Protein AF-A0A960EL02-F1 (afdb_monomer)

Mean predicted aligned error: 11.22 Å

pLDDT: mean 76.55, std 13.05, range [34.91, 93.94]

Foldseek 3Di:
DVVVVVVVVVCCVPVVVLCVLQVLQVDWDKDPKDKAALDDLQRVQVVVVVVLQVVPPCPVPDPQFRWDWDPVPADPSQKTKTKGDDDPPCPLVVVLVVLVVVQVPDDPVSVVVSCVVNVVSVVVSVVVVVVCVSQIKMKMWGWDDDDSMIIIMIIIGGDSSVVCVVVVNVVPDDDDDPPVVD

Radius of gyration: 23.14 Å; Cα contacts (8 Å, |Δi|>4): 221; chains: 1; bounding box: 71×50×61 Å

Sequence (182 aa):
MDELISSLFLFLLVVLPFVAAVGSRAVPRVLHNLRLSNTDAAHAADEFLSFAQGTYENEFGYPSGFFAYDDEATSYPEKVLLREAQPAGTITDGCAWGIVDALDDGGCGSVLAGLLLATPLFAVSLMDRWWRFLLRSKVVAEVKQEGPDSLLTIKFHGVNAWLVSRRYEQALRPPMLPEAYQ

Structure (mmCIF, N/CA/C/O backbone):
data_AF-A0A960EL02-F1
#
_entry.id   AF-A0A960EL02-F1
#
loop_
_atom_site.group_PDB
_atom_site.id
_atom_site.type_symbol
_atom_site.label_atom_id
_atom_site.label_alt_id
_atom_site.label_comp_id
_atom_site.label_asym_id
_atom_site.label_entity_id
_atom_site.label_seq_id
_atom_site.pdbx_PDB_ins_code
_atom_site.Cartn_x
_atom_site.Cartn_y
_atom_site.Cartn_z
_atom_site.occupancy
_atom_site.B_iso_or_equiv
_atom_site.auth_seq_id
_atom_site.auth_comp_id
_atom_site.auth_asym_id
_atom_site.auth_atom_id
_atom_site.pdbx_PDB_model_num
ATOM 1 N N . MET A 1 1 ? 13.048 32.181 -26.496 1.00 61.97 1 MET A N 1
ATOM 2 C CA . MET A 1 1 ? 11.994 32.155 -25.455 1.00 61.97 1 MET A CA 1
ATOM 3 C C . MET A 1 1 ? 11.202 30.853 -25.542 1.00 61.97 1 MET A C 1
ATOM 5 O O . MET A 1 1 ? 11.028 30.210 -24.517 1.00 61.97 1 MET A O 1
ATOM 9 N N . ASP A 1 2 ? 10.861 30.399 -26.751 1.00 74.75 2 ASP A N 1
ATOM 10 C CA . ASP A 1 2 ? 10.148 29.130 -26.980 1.00 74.75 2 ASP A CA 1
ATOM 11 C C . ASP A 1 2 ? 10.917 27.872 -26.545 1.00 74.75 2 ASP A C 1
ATOM 13 O O . ASP A 1 2 ? 10.333 26.991 -25.922 1.00 74.75 2 ASP A O 1
ATOM 17 N N . GLU A 1 3 ? 12.237 27.803 -26.756 1.00 78.38 3 GLU A N 1
ATOM 18 C CA . GLU A 1 3 ? 13.039 26.658 -26.281 1.00 78.38 3 GLU A CA 1
ATOM 19 C C . GLU A 1 3 ? 13.081 26.546 -24.751 1.00 78.38 3 GLU A C 1
ATOM 21 O O . GLU A 1 3 ? 13.090 25.442 -24.204 1.00 78.38 3 GLU A O 1
ATOM 26 N N . LEU A 1 4 ? 13.061 27.682 -24.046 1.00 77.50 4 LEU A N 1
ATOM 27 C CA . LEU A 1 4 ? 13.074 27.711 -22.584 1.00 77.50 4 LEU A CA 1
ATOM 28 C C . LEU A 1 4 ? 11.724 27.250 -22.021 1.00 77.50 4 LEU A C 1
ATOM 30 O O . LEU A 1 4 ? 11.690 26.478 -21.067 1.00 77.50 4 LEU A O 1
ATOM 34 N N . ILE A 1 5 ? 10.618 27.668 -22.648 1.00 79.69 5 ILE A N 1
ATOM 35 C CA . ILE A 1 5 ? 9.260 27.235 -22.291 1.00 79.69 5 ILE A CA 1
ATOM 36 C C . ILE A 1 5 ? 9.085 25.739 -22.583 1.00 79.69 5 ILE A C 1
ATOM 38 O O . ILE A 1 5 ? 8.589 25.006 -21.730 1.00 79.69 5 ILE A O 1
ATOM 42 N N . SER A 1 6 ? 9.553 25.264 -23.741 1.00 80.75 6 SER A N 1
ATOM 43 C CA . SER A 1 6 ? 9.499 23.845 -24.115 1.00 80.75 6 SER A CA 1
ATOM 44 C C . SER A 1 6 ? 10.331 22.967 -23.175 1.00 80.75 6 SER A C 1
ATOM 46 O O . SER A 1 6 ? 9.871 21.911 -22.739 1.00 80.75 6 SER A O 1
ATOM 48 N N . SER A 1 7 ? 11.535 23.415 -22.808 1.00 81.31 7 SER A N 1
ATOM 49 C CA . SER A 1 7 ? 12.406 22.696 -21.868 1.00 81.31 7 SER A CA 1
ATOM 50 C C . SER A 1 7 ? 11.824 22.670 -20.455 1.00 81.31 7 SER A C 1
ATOM 52 O O . SER A 1 7 ? 11.850 21.632 -19.797 1.00 81.31 7 SER A O 1
ATOM 54 N N . LEU A 1 8 ? 11.241 23.785 -19.998 1.00 85.31 8 LEU A N 1
ATOM 55 C CA . LEU A 1 8 ? 10.557 23.865 -18.707 1.00 85.31 8 LEU A CA 1
ATOM 56 C C . LEU A 1 8 ? 9.328 22.945 -18.666 1.00 85.31 8 LEU A C 1
ATOM 58 O O . LEU A 1 8 ? 9.101 22.268 -17.666 1.00 85.31 8 LEU A O 1
ATOM 62 N N . PHE A 1 9 ? 8.556 22.886 -19.753 1.00 84.88 9 PHE A N 1
ATOM 63 C CA . PHE A 1 9 ? 7.387 22.014 -19.856 1.00 84.88 9 PHE A CA 1
ATOM 64 C C . PHE A 1 9 ? 7.775 20.533 -19.804 1.00 84.88 9 PHE A C 1
ATOM 66 O O . PHE A 1 9 ? 7.201 19.781 -19.020 1.00 84.88 9 PHE A O 1
ATOM 73 N N . LEU A 1 10 ? 8.796 20.122 -20.565 1.00 80.00 10 LEU A N 1
ATOM 74 C CA . LEU A 1 10 ? 9.348 18.763 -20.511 1.00 80.00 10 LEU A CA 1
ATOM 75 C C . LEU A 1 10 ? 9.888 18.420 -19.120 1.00 80.00 10 LEU A C 1
ATOM 77 O O . LEU A 1 10 ? 9.623 17.335 -18.604 1.00 80.00 10 LEU A O 1
ATOM 81 N N . PHE A 1 11 ? 10.597 19.356 -18.487 1.00 81.81 11 PHE A N 1
ATOM 82 C CA . PHE A 1 11 ? 11.101 19.175 -17.130 1.00 81.81 11 PHE A CA 1
ATOM 83 C C . PHE A 1 11 ? 9.959 18.958 -16.135 1.00 81.81 11 PHE A C 1
ATOM 85 O O . PHE A 1 11 ? 9.992 18.001 -15.369 1.00 81.81 11 PHE A O 1
ATOM 92 N N . LEU A 1 12 ? 8.915 19.790 -16.174 1.00 84.25 12 LEU A N 1
ATOM 93 C CA . LEU A 1 12 ? 7.744 19.620 -15.313 1.00 84.25 12 LEU A CA 1
ATOM 94 C C . LEU A 1 12 ? 7.032 18.293 -15.590 1.00 84.25 12 LEU A C 1
ATOM 96 O O . LEU A 1 12 ? 6.687 17.587 -14.650 1.00 84.25 12 LEU A O 1
ATOM 100 N N . LEU A 1 13 ? 6.861 17.918 -16.856 1.00 78.06 13 LEU A N 1
ATOM 101 C CA . LEU A 1 13 ? 6.150 16.699 -17.237 1.00 78.06 13 LEU A CA 1
ATOM 102 C C . LEU A 1 13 ? 6.883 15.429 -16.789 1.00 78.06 13 LEU A C 1
ATOM 104 O O . LEU A 1 13 ? 6.230 14.449 -16.455 1.00 78.06 13 LEU A O 1
ATOM 108 N N . VAL A 1 14 ? 8.216 15.438 -16.726 1.00 78.38 14 VAL A N 1
ATOM 109 C CA . VAL A 1 14 ? 9.000 14.266 -16.300 1.00 78.38 14 VAL A CA 1
ATOM 110 C C . VAL A 1 14 ? 9.288 14.284 -14.797 1.00 78.38 14 VAL A C 1
ATOM 112 O O . VAL A 1 14 ? 9.125 13.273 -14.113 1.00 78.38 14 VAL A O 1
ATOM 115 N N . VAL A 1 15 ? 9.703 15.430 -14.256 1.00 82.69 15 VAL A N 1
ATOM 116 C CA . VAL A 1 15 ? 10.179 15.530 -12.869 1.00 82.69 15 VAL A CA 1
ATOM 117 C C . VAL A 1 15 ? 9.024 15.630 -11.883 1.00 82.69 15 VAL A C 1
ATOM 119 O O . VAL A 1 15 ? 9.089 15.032 -10.811 1.00 82.69 15 VAL A O 1
ATOM 122 N N . LEU A 1 16 ? 7.946 16.339 -12.217 1.00 82.56 16 LEU A N 1
ATOM 123 C CA . LEU A 1 16 ? 6.847 16.555 -11.274 1.00 82.56 16 LEU A CA 1
ATOM 124 C C . LEU A 1 16 ? 6.092 15.254 -10.946 1.00 82.56 16 LEU A C 1
ATOM 126 O O . LEU A 1 16 ? 5.870 15.009 -9.758 1.00 82.56 16 LEU A O 1
ATOM 130 N N . PRO A 1 17 ? 5.784 14.357 -11.908 1.00 78.94 17 PRO A N 1
ATOM 131 C CA . PRO A 1 17 ? 5.236 13.040 -11.587 1.00 78.94 17 PRO A CA 1
ATOM 132 C C . PRO A 1 17 ? 6.191 12.188 -10.758 1.00 78.94 17 PRO A C 1
ATOM 134 O O . PRO A 1 17 ? 5.745 11.460 -9.877 1.00 78.94 17 PRO A O 1
ATOM 137 N N . PHE A 1 18 ? 7.501 12.304 -10.992 1.00 77.94 18 PHE A N 1
ATOM 138 C CA . PHE A 1 18 ? 8.502 11.592 -10.203 1.00 77.94 18 PHE A CA 1
ATOM 139 C C . PHE A 1 18 ? 8.507 12.070 -8.745 1.00 77.94 18 PHE A C 1
ATOM 141 O O . PHE A 1 18 ? 8.412 11.260 -7.824 1.00 77.94 18 PHE A O 1
ATOM 148 N N . VAL A 1 19 ? 8.537 13.387 -8.525 1.00 83.56 19 VAL A N 1
ATOM 149 C CA . VAL A 1 19 ? 8.452 13.981 -7.183 1.00 83.56 19 VAL A CA 1
ATOM 150 C C . VAL A 1 19 ? 7.133 13.604 -6.509 1.00 83.56 19 VAL A C 1
ATOM 152 O O . VAL A 1 19 ? 7.138 13.236 -5.337 1.00 83.56 19 VAL A O 1
ATOM 155 N N . ALA A 1 20 ? 6.016 13.620 -7.241 1.00 80.75 20 ALA A N 1
ATOM 156 C CA . ALA A 1 20 ? 4.717 13.200 -6.721 1.00 80.75 20 ALA A CA 1
ATOM 157 C C . ALA A 1 20 ? 4.694 11.708 -6.346 1.00 80.75 20 ALA A C 1
ATOM 159 O O . ALA A 1 20 ? 4.201 11.353 -5.275 1.00 80.75 20 ALA A O 1
ATOM 160 N N . ALA A 1 21 ? 5.273 10.834 -7.176 1.00 77.19 21 ALA A N 1
ATOM 161 C CA . ALA A 1 21 ? 5.367 9.403 -6.902 1.00 77.19 21 ALA A CA 1
ATOM 162 C C . ALA A 1 21 ? 6.206 9.134 -5.644 1.00 77.19 21 ALA A C 1
ATOM 164 O O . ALA A 1 21 ? 5.735 8.468 -4.719 1.00 77.19 21 ALA A O 1
ATOM 165 N N . VAL A 1 22 ? 7.400 9.729 -5.553 1.00 82.50 22 VAL A N 1
ATOM 166 C CA . VAL A 1 22 ? 8.269 9.622 -4.369 1.00 82.50 22 VAL A CA 1
ATOM 167 C C . VAL A 1 22 ? 7.581 10.200 -3.128 1.00 82.50 22 VAL A C 1
ATOM 169 O O . VAL A 1 22 ? 7.558 9.555 -2.078 1.00 82.50 22 VAL A O 1
ATOM 172 N N . GLY A 1 23 ? 6.961 11.375 -3.252 1.00 85.12 23 GLY A N 1
ATOM 173 C CA . GLY A 1 23 ? 6.231 12.036 -2.171 1.00 85.12 23 GLY A CA 1
ATOM 174 C C . GLY A 1 23 ? 5.076 11.189 -1.641 1.00 85.12 23 GLY A C 1
ATOM 175 O O . GLY A 1 23 ? 4.967 10.999 -0.432 1.00 85.12 23 GLY A O 1
ATOM 176 N N . SER A 1 24 ? 4.274 10.596 -2.531 1.00 83.19 24 SER A N 1
ATOM 177 C CA . SER A 1 24 ? 3.150 9.722 -2.157 1.00 83.19 24 SER A CA 1
ATOM 178 C C . SER A 1 24 ? 3.588 8.448 -1.428 1.00 83.19 24 SER A C 1
ATOM 180 O O . SER A 1 24 ? 2.822 7.856 -0.667 1.00 83.19 24 SER A O 1
ATOM 182 N N . ARG A 1 25 ? 4.833 8.007 -1.643 1.00 81.62 25 ARG A N 1
ATOM 183 C CA . ARG A 1 25 ? 5.421 6.855 -0.953 1.00 81.62 25 ARG A CA 1
ATOM 184 C C . ARG A 1 25 ? 5.957 7.235 0.427 1.00 81.62 25 ARG A C 1
ATOM 186 O O . ARG A 1 25 ? 5.793 6.461 1.375 1.00 81.62 25 ARG A O 1
ATOM 193 N N . ALA A 1 26 ? 6.596 8.401 0.528 1.00 84.81 26 ALA A N 1
ATOM 194 C CA . ALA A 1 26 ? 7.184 8.911 1.764 1.00 84.81 26 ALA A CA 1
ATOM 195 C C . ALA A 1 26 ? 6.120 9.384 2.765 1.00 84.81 26 ALA A C 1
ATOM 197 O O . ALA A 1 26 ? 6.229 9.101 3.956 1.00 84.81 26 ALA A O 1
ATOM 198 N N . VAL A 1 27 ? 5.080 10.063 2.282 1.00 86.19 27 VAL A N 1
ATOM 199 C CA . VAL A 1 27 ? 3.994 10.587 3.110 1.00 86.19 27 VAL A CA 1
ATOM 200 C C . VAL A 1 27 ? 2.809 9.623 3.032 1.00 86.19 27 VAL A C 1
ATOM 202 O O . VAL A 1 27 ? 2.172 9.536 1.985 1.00 86.19 27 VAL A O 1
ATOM 205 N N . PRO A 1 28 ? 2.487 8.867 4.096 1.00 87.44 28 PRO A N 1
ATOM 206 C CA . PRO A 1 28 ? 1.290 8.042 4.089 1.00 87.44 28 PRO A CA 1
ATOM 207 C C . PRO A 1 28 ? 0.038 8.910 4.109 1.00 87.44 28 PRO A C 1
ATOM 209 O O . PRO A 1 28 ? -0.063 9.863 4.884 1.00 87.44 28 PRO A O 1
ATOM 212 N N . ARG A 1 29 ? -0.971 8.510 3.337 1.00 88.38 29 ARG A N 1
ATOM 213 C CA . ARG A 1 29 ? -2.337 8.963 3.577 1.00 88.38 29 ARG A CA 1
ATOM 214 C C . ARG A 1 29 ? -2.951 8.056 4.633 1.00 88.38 29 ARG A C 1
ATOM 216 O O . ARG A 1 29 ? -3.079 6.855 4.415 1.00 88.38 29 ARG A O 1
ATOM 223 N N . VAL A 1 30 ? -3.296 8.625 5.777 1.00 88.06 30 VAL A N 1
ATOM 224 C CA . VAL A 1 30 ? -3.877 7.891 6.904 1.00 88.06 30 VAL A CA 1
ATOM 225 C C . VAL A 1 30 ? -5.396 7.990 6.816 1.00 88.06 30 VAL A C 1
ATOM 227 O O . VAL A 1 30 ? -5.935 9.088 6.670 1.00 88.06 30 VAL A O 1
ATOM 230 N N . LEU A 1 31 ? -6.081 6.850 6.852 1.00 84.56 31 LEU A N 1
ATOM 231 C CA . LEU A 1 31 ? -7.522 6.799 7.066 1.00 84.56 31 LEU A CA 1
ATOM 232 C C . LEU A 1 31 ? -7.807 7.051 8.542 1.00 84.56 31 LEU A C 1
ATOM 234 O O . LEU A 1 31 ? -7.006 6.661 9.388 1.00 84.56 31 LEU A O 1
ATOM 238 N N . HIS A 1 32 ? -8.934 7.692 8.849 1.00 79.69 32 HIS A N 1
ATOM 239 C CA . HIS A 1 32 ? -9.356 7.912 10.230 1.00 79.69 32 HIS A CA 1
ATOM 240 C C . HIS A 1 32 ? -9.239 6.634 11.071 1.00 79.69 32 HIS A C 1
ATOM 242 O O . HIS A 1 32 ? -9.490 5.538 10.573 1.00 79.69 32 HIS A O 1
ATOM 248 N N . ASN A 1 33 ? -8.863 6.794 12.341 1.00 84.94 33 ASN A N 1
ATOM 249 C CA . ASN A 1 33 ? -8.758 5.678 13.272 1.00 84.94 33 ASN A CA 1
ATOM 250 C C . ASN A 1 33 ? -10.139 5.041 13.442 1.00 84.94 33 ASN A C 1
ATOM 252 O O . ASN A 1 33 ? -11.075 5.695 13.909 1.00 84.94 33 ASN A O 1
ATOM 256 N N . LEU A 1 34 ? -10.256 3.776 13.058 1.00 86.38 34 LEU A N 1
ATOM 257 C CA . LEU A 1 34 ? -11.480 3.004 13.202 1.00 86.38 34 LEU A CA 1
ATOM 258 C C . LEU A 1 34 ? -11.451 2.353 14.574 1.00 86.38 34 LEU A C 1
ATOM 260 O O . LEU A 1 34 ? -10.538 1.586 14.884 1.00 86.38 34 LEU A O 1
ATOM 264 N N . ARG A 1 35 ? -12.437 2.675 15.406 1.00 87.88 35 ARG A N 1
ATOM 265 C CA . ARG A 1 35 ? -12.614 2.004 16.690 1.00 87.88 35 ARG A CA 1
ATOM 266 C C . ARG A 1 35 ? -13.578 0.840 16.501 1.00 87.88 35 ARG A C 1
ATOM 268 O O . ARG A 1 35 ? -14.737 1.053 16.156 1.00 87.88 35 ARG A O 1
ATOM 275 N N . LEU A 1 36 ? -13.081 -0.367 16.729 1.00 87.25 36 LEU A N 1
ATOM 276 C CA . LEU A 1 36 ? -13.855 -1.600 16.724 1.00 87.25 36 LEU A CA 1
ATOM 277 C C . LEU A 1 36 ? -14.215 -1.932 18.170 1.00 87.25 36 LEU A C 1
ATOM 279 O O . LEU A 1 36 ? -13.340 -2.211 18.993 1.00 87.25 36 LEU A O 1
ATOM 283 N N . SER A 1 37 ? -15.503 -1.828 18.490 1.00 88.56 37 SER A N 1
ATOM 284 C CA . SER A 1 37 ? -15.994 -2.043 19.849 1.00 88.56 37 SER A CA 1
ATOM 285 C C . SER A 1 37 ? -16.026 -3.525 20.206 1.00 88.56 37 SER A C 1
ATOM 287 O O . SER A 1 37 ? -16.452 -4.342 19.390 1.00 88.56 37 SER A O 1
ATOM 289 N N . ASN A 1 38 ? -15.621 -3.868 21.434 1.00 89.19 38 ASN A N 1
ATOM 290 C CA . ASN A 1 38 ? -15.617 -5.250 21.948 1.00 89.19 38 ASN A CA 1
ATOM 291 C C . ASN A 1 38 ? -14.899 -6.260 21.033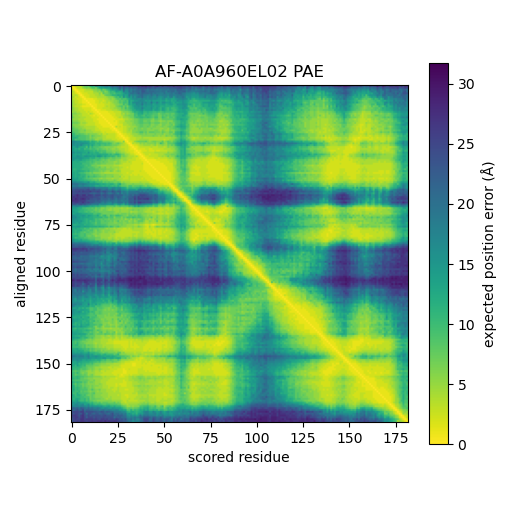 1.00 89.19 38 ASN A C 1
ATOM 293 O O . ASN A 1 38 ? -15.329 -7.405 20.903 1.00 89.19 38 ASN A O 1
ATOM 297 N N . THR A 1 39 ? -13.838 -5.819 20.365 1.00 89.38 39 THR A N 1
ATOM 298 C CA . THR A 1 39 ? -13.083 -6.621 19.400 1.00 89.38 39 THR A CA 1
ATOM 299 C C . THR A 1 39 ? -11.629 -6.686 19.850 1.00 89.38 39 THR A C 1
ATOM 301 O O . THR A 1 39 ? -11.047 -5.660 20.216 1.00 89.38 39 THR A O 1
ATOM 304 N N . ASP A 1 40 ? -11.031 -7.873 19.842 1.00 91.44 40 ASP A N 1
ATOM 305 C CA . ASP A 1 40 ? -9.607 -8.071 20.110 1.00 91.44 40 ASP A CA 1
ATOM 306 C C . ASP A 1 40 ? -8.755 -7.796 18.862 1.00 91.44 40 ASP A C 1
ATOM 308 O O . ASP A 1 40 ? -9.234 -7.821 17.727 1.00 91.44 40 ASP A O 1
ATOM 312 N N . ALA A 1 41 ? -7.468 -7.520 19.069 1.00 89.50 41 ALA A N 1
ATOM 313 C CA . ALA A 1 41 ? -6.570 -7.118 17.992 1.00 89.50 41 ALA A CA 1
ATOM 314 C C . ALA A 1 41 ? -6.464 -8.156 16.857 1.00 89.50 41 ALA A C 1
ATOM 316 O O . ALA A 1 41 ? -6.338 -7.770 15.696 1.00 89.50 41 ALA A O 1
ATOM 317 N N . ALA A 1 42 ? -6.528 -9.454 17.174 1.00 91.25 42 ALA A N 1
ATOM 318 C CA . ALA A 1 42 ? -6.484 -10.515 16.168 1.00 91.25 42 ALA A CA 1
ATOM 319 C C . ALA A 1 42 ? -7.731 -10.492 15.280 1.00 91.25 42 ALA A C 1
ATOM 321 O O . ALA A 1 42 ? -7.617 -10.396 14.060 1.00 91.25 42 ALA A O 1
ATOM 322 N N . HIS A 1 43 ? -8.918 -10.451 15.886 1.00 91.50 43 HIS A N 1
ATOM 323 C CA . HIS A 1 43 ? -10.160 -10.379 15.126 1.00 91.50 43 HIS A CA 1
ATOM 324 C C . HIS A 1 43 ? -10.272 -9.076 14.321 1.00 91.50 43 HIS A C 1
ATOM 326 O O . HIS A 1 43 ? -10.675 -9.097 13.164 1.00 91.50 43 HIS A O 1
ATOM 332 N N . ALA A 1 44 ? -9.812 -7.947 14.871 1.00 89.94 44 ALA A N 1
ATOM 333 C CA . ALA A 1 44 ? -9.717 -6.686 14.134 1.00 89.94 44 ALA A CA 1
ATOM 334 C C . ALA A 1 44 ? -8.816 -6.784 12.887 1.00 89.94 44 ALA A C 1
ATOM 336 O O . ALA A 1 44 ? -9.135 -6.210 11.841 1.00 89.94 44 ALA A O 1
ATOM 337 N N . ALA A 1 45 ? -7.687 -7.492 12.992 1.00 90.62 45 ALA A N 1
ATOM 338 C CA . ALA A 1 45 ? -6.781 -7.725 11.872 1.00 90.62 45 ALA A CA 1
ATOM 339 C C . ALA A 1 45 ? -7.406 -8.651 10.813 1.00 90.62 45 ALA A C 1
ATOM 341 O O . ALA A 1 45 ? -7.284 -8.375 9.618 1.00 90.62 45 ALA A O 1
ATOM 342 N N . ASP A 1 46 ? -8.111 -9.700 11.241 1.00 92.19 46 ASP A N 1
ATOM 343 C CA . ASP A 1 46 ? -8.794 -10.653 10.356 1.00 92.19 46 ASP A CA 1
ATOM 344 C C . ASP A 1 46 ? -9.965 -10.011 9.602 1.00 92.19 46 ASP A C 1
ATOM 346 O O . ASP A 1 46 ? -10.119 -10.220 8.395 1.00 92.19 46 ASP A O 1
ATOM 350 N N . GLU A 1 47 ? -10.755 -9.176 10.280 1.00 89.31 47 GLU A N 1
ATOM 351 C CA . GLU A 1 47 ? -11.823 -8.381 9.665 1.00 89.31 47 GLU A CA 1
ATOM 352 C C . GLU A 1 47 ? -11.254 -7.421 8.614 1.00 89.31 47 GLU A C 1
ATOM 354 O O . GLU A 1 47 ? -11.757 -7.338 7.490 1.00 89.31 47 GLU A O 1
ATOM 359 N N . PHE A 1 48 ? -10.140 -6.746 8.925 1.00 89.62 48 PHE A N 1
ATOM 360 C CA . PHE A 1 48 ? -9.453 -5.903 7.947 1.00 89.62 48 PHE A CA 1
ATOM 361 C C . PHE A 1 48 ? -8.950 -6.706 6.738 1.00 89.62 48 PHE A C 1
ATOM 363 O O . PHE A 1 48 ? -9.107 -6.250 5.603 1.00 89.62 48 PHE A O 1
ATOM 370 N N . LEU A 1 49 ? -8.352 -7.882 6.955 1.00 88.00 49 LEU A N 1
ATOM 371 C CA . LEU A 1 49 ? -7.876 -8.754 5.877 1.00 88.00 49 LEU A CA 1
ATOM 372 C C . LEU A 1 49 ? -9.024 -9.219 4.980 1.00 88.00 49 LEU A C 1
ATOM 374 O O . LEU A 1 49 ? -8.911 -9.129 3.756 1.00 88.00 49 LEU A O 1
ATOM 378 N N . SER A 1 50 ? -10.131 -9.644 5.582 1.00 87.38 50 SER A N 1
ATOM 379 C CA . SER A 1 50 ? -11.331 -10.096 4.873 1.00 87.38 50 SER A CA 1
ATOM 380 C C . SER A 1 50 ? -11.942 -8.965 4.044 1.00 87.38 50 SER A C 1
ATOM 382 O O . SER A 1 50 ? -12.192 -9.128 2.849 1.00 87.38 50 SER A O 1
ATOM 384 N N . PHE A 1 51 ? -12.088 -7.778 4.641 1.00 85.25 51 PHE A N 1
ATOM 385 C CA . PHE A 1 51 ? -12.541 -6.576 3.942 1.00 85.25 51 PHE A CA 1
ATOM 386 C C . PHE A 1 51 ? -11.615 -6.208 2.775 1.00 85.25 51 PHE A C 1
ATOM 388 O O . PHE A 1 51 ? -12.073 -5.923 1.664 1.00 85.25 51 PHE A O 1
ATOM 395 N N . ALA A 1 52 ? -10.302 -6.214 3.016 1.00 82.31 52 ALA A N 1
ATOM 396 C CA . ALA A 1 52 ? -9.326 -5.862 2.001 1.00 82.31 52 ALA A CA 1
ATOM 397 C C . ALA A 1 52 ? -9.378 -6.838 0.824 1.00 82.31 52 ALA A C 1
ATOM 399 O O . ALA A 1 52 ? -9.437 -6.380 -0.310 1.00 82.31 52 ALA A O 1
ATOM 400 N N . GLN A 1 53 ? -9.422 -8.149 1.076 1.00 78.50 53 GLN A N 1
ATOM 401 C CA . GLN A 1 53 ? -9.535 -9.170 0.031 1.00 78.50 53 GLN A CA 1
ATOM 402 C C . GLN A 1 53 ? -10.848 -9.050 -0.755 1.00 78.50 53 GLN A C 1
ATOM 404 O O . GLN A 1 53 ? -10.809 -9.046 -1.985 1.00 78.50 53 GLN A O 1
ATOM 409 N N . GLY A 1 54 ? -11.983 -8.857 -0.073 1.00 72.56 54 GLY A N 1
ATOM 410 C CA . GLY A 1 54 ? -13.293 -8.694 -0.719 1.00 72.56 54 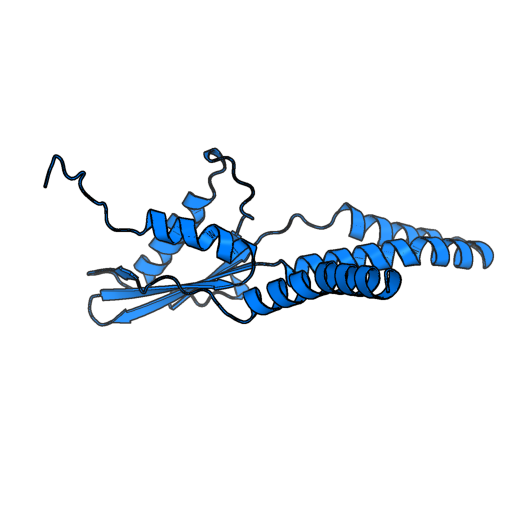GLY A CA 1
ATOM 411 C C . GLY A 1 54 ? -13.396 -7.439 -1.595 1.00 72.56 54 GLY A C 1
ATOM 412 O O . GLY A 1 54 ? -14.070 -7.444 -2.620 1.00 72.56 54 GLY A O 1
ATOM 413 N N . THR A 1 55 ? -12.658 -6.375 -1.266 1.00 69.75 55 THR A N 1
ATOM 414 C CA . THR A 1 55 ? -12.623 -5.143 -2.079 1.00 69.75 55 THR A CA 1
ATOM 415 C C . THR A 1 55 ? -11.968 -5.355 -3.461 1.00 69.75 55 THR A C 1
ATOM 417 O O . THR A 1 55 ? -12.134 -4.515 -4.348 1.00 69.75 55 THR A O 1
ATOM 420 N N . TYR A 1 56 ? -11.238 -6.462 -3.670 1.00 62.03 56 TYR A N 1
ATOM 421 C CA . TYR A 1 56 ? -10.551 -6.789 -4.930 1.00 62.03 56 TYR A CA 1
ATOM 422 C C . TYR A 1 56 ? -11.312 -7.757 -5.848 1.00 62.03 56 TYR A C 1
ATOM 424 O O . TYR A 1 56 ? -10.794 -8.073 -6.922 1.00 62.03 56 TYR A O 1
ATOM 432 N N . GLU A 1 57 ? -12.510 -8.232 -5.491 1.00 55.66 57 GLU A N 1
ATOM 433 C CA . GLU A 1 57 ? -13.301 -9.050 -6.417 1.00 55.66 57 GLU A CA 1
ATOM 434 C C . GLU A 1 57 ? -13.645 -8.228 -7.678 1.00 55.66 57 GLU A C 1
ATOM 436 O O . GLU A 1 57 ? -14.329 -7.204 -7.642 1.00 55.66 57 GLU A O 1
ATOM 441 N N . ASN A 1 58 ? -13.093 -8.664 -8.817 1.00 48.75 58 ASN A N 1
ATOM 442 C CA . ASN A 1 58 ? -13.043 -7.942 -10.096 1.00 48.75 58 ASN A CA 1
ATOM 443 C C . ASN A 1 58 ? -14.414 -7.651 -10.747 1.00 48.75 58 ASN A C 1
ATOM 445 O O . ASN A 1 58 ? -14.445 -7.061 -11.829 1.00 48.75 58 ASN A O 1
ATOM 449 N N . GLU A 1 59 ? -15.540 -8.016 -10.126 1.00 48.59 59 GLU A N 1
ATOM 450 C CA . GLU A 1 59 ? -16.882 -7.718 -10.652 1.00 48.59 59 GLU A CA 1
ATOM 451 C C . GLU A 1 59 ? -17.145 -6.209 -10.781 1.00 48.59 59 GLU A C 1
ATOM 453 O O . GLU A 1 59 ? -17.937 -5.786 -11.622 1.00 48.59 59 GLU A O 1
ATOM 458 N N . PHE A 1 60 ? -16.421 -5.374 -10.026 1.00 43.06 60 PHE A N 1
ATOM 459 C CA . PHE A 1 60 ? -16.565 -3.918 -10.077 1.00 43.06 60 PHE A CA 1
ATOM 460 C C . PHE A 1 60 ? -15.671 -3.196 -11.109 1.00 43.06 60 PHE A C 1
ATOM 462 O O . PHE A 1 60 ? -15.744 -1.974 -11.206 1.00 43.06 60 PHE A O 1
ATOM 469 N N . GLY A 1 61 ? -14.873 -3.899 -11.927 1.00 34.91 61 GLY A N 1
ATOM 470 C CA . GLY A 1 61 ? -14.328 -3.352 -13.186 1.00 34.91 61 GLY A CA 1
ATOM 471 C C . GLY A 1 61 ? -13.381 -2.141 -13.092 1.00 34.91 61 GLY A C 1
ATOM 472 O O . GLY A 1 61 ? -13.437 -1.259 -13.951 1.00 34.91 61 GLY A O 1
ATOM 473 N N . TYR A 1 62 ? -12.495 -2.064 -12.092 1.00 41.50 62 TYR A N 1
ATOM 474 C CA . TYR A 1 62 ? -11.584 -0.920 -11.932 1.00 41.50 62 TYR A CA 1
ATOM 475 C C . TYR A 1 62 ? -10.095 -1.286 -12.034 1.00 41.50 62 TYR A C 1
ATOM 477 O O . TYR A 1 62 ? -9.680 -2.295 -11.474 1.00 41.50 62 TYR A O 1
ATOM 485 N N . PRO A 1 63 ? -9.249 -0.421 -12.633 1.00 48.91 63 PRO A N 1
ATOM 486 C CA . PRO A 1 63 ? -7.797 -0.605 -12.707 1.00 48.91 63 PRO A CA 1
ATOM 487 C C . PRO A 1 63 ? -7.095 -0.269 -11.373 1.00 48.91 63 PRO A C 1
ATOM 489 O O . PRO A 1 63 ? -6.071 0.410 -11.348 1.00 48.91 63 PRO A O 1
ATOM 492 N N . SER A 1 64 ? -7.662 -0.680 -10.237 1.00 52.66 64 SER A N 1
ATOM 493 C CA . SER A 1 64 ? -6.979 -0.616 -8.943 1.00 52.66 64 SER A CA 1
ATOM 494 C C . SER A 1 64 ? -6.048 -1.818 -8.838 1.00 52.66 64 SER A C 1
ATOM 496 O O . SER A 1 64 ? -6.519 -2.947 -8.922 1.00 52.66 64 SER A O 1
ATOM 498 N N . GLY A 1 65 ? -4.741 -1.578 -8.691 1.00 59.72 65 GLY A N 1
ATOM 499 C CA . GLY A 1 65 ? -3.748 -2.645 -8.540 1.00 59.72 65 GLY A CA 1
ATOM 500 C C . GLY A 1 65 ? -4.171 -3.653 -7.469 1.00 59.72 65 GLY A C 1
ATOM 501 O O . GLY A 1 65 ? -4.713 -3.269 -6.437 1.00 59.72 65 GLY A O 1
ATOM 502 N N . PHE A 1 66 ? -3.967 -4.941 -7.734 1.00 72.88 66 PHE A N 1
ATOM 503 C CA . PHE A 1 66 ? -4.238 -6.015 -6.780 1.00 72.88 66 PHE A CA 1
ATOM 504 C C . PHE A 1 66 ? -3.239 -5.908 -5.627 1.00 72.88 66 PHE A C 1
ATOM 506 O O . PHE A 1 66 ? -2.040 -5.892 -5.891 1.00 72.88 66 PHE A O 1
ATOM 513 N N . PHE A 1 67 ? -3.681 -5.828 -4.369 1.00 78.69 67 PHE A N 1
ATOM 514 C CA . PHE A 1 67 ? -2.764 -5.830 -3.224 1.00 78.69 67 PHE A CA 1
ATOM 515 C C . PHE A 1 67 ? -2.768 -7.203 -2.554 1.00 78.69 67 PHE A C 1
ATOM 517 O O . PHE A 1 67 ? -3.757 -7.610 -1.953 1.00 78.69 67 PHE A O 1
ATOM 524 N N . ALA A 1 68 ? -1.643 -7.903 -2.651 1.00 82.62 68 ALA A N 1
ATOM 525 C CA . ALA A 1 68 ? -1.427 -9.189 -2.013 1.00 82.62 68 ALA A CA 1
ATOM 526 C C . ALA A 1 68 ? -0.957 -9.006 -0.567 1.00 82.62 68 ALA A C 1
ATOM 528 O O . ALA A 1 68 ? -0.209 -8.071 -0.258 1.00 82.62 68 ALA A O 1
ATOM 529 N N . TYR A 1 69 ? -1.369 -9.923 0.303 1.00 84.81 69 TYR A N 1
ATOM 530 C CA . TYR A 1 69 ? -0.829 -10.034 1.651 1.00 84.81 69 TYR A CA 1
ATOM 531 C C . TYR A 1 69 ? 0.666 -10.361 1.605 1.00 84.81 69 TYR A C 1
ATOM 533 O O . TYR A 1 69 ? 1.107 -11.177 0.799 1.00 84.81 69 TYR A O 1
ATOM 541 N N . ASP A 1 70 ? 1.446 -9.656 2.421 1.00 85.81 70 ASP A N 1
ATOM 542 C CA . ASP A 1 70 ? 2.893 -9.827 2.522 1.00 85.81 70 ASP A CA 1
ATOM 543 C C . ASP A 1 70 ? 3.227 -10.487 3.859 1.00 85.81 70 ASP A C 1
ATOM 545 O O . ASP A 1 70 ? 3.349 -9.803 4.881 1.00 85.81 70 ASP A O 1
ATOM 549 N N . ASP A 1 71 ? 3.358 -11.815 3.832 1.00 83.44 71 ASP A N 1
ATOM 550 C CA . ASP A 1 71 ? 3.679 -12.644 4.999 1.00 83.44 71 ASP A CA 1
ATOM 551 C C . ASP A 1 71 ? 4.996 -12.222 5.671 1.00 83.44 71 ASP A C 1
ATOM 553 O O . ASP A 1 71 ? 5.104 -12.238 6.894 1.00 83.44 71 ASP A O 1
ATOM 557 N N . GLU A 1 72 ? 5.999 -11.805 4.890 1.00 84.00 72 GLU A N 1
ATOM 558 C CA . GLU A 1 72 ? 7.349 -11.526 5.395 1.00 84.00 72 GLU A CA 1
ATOM 559 C C . GLU A 1 72 ? 7.434 -10.200 6.163 1.00 84.00 72 GLU A C 1
ATOM 561 O O . GLU A 1 72 ? 8.214 -10.066 7.107 1.00 84.00 72 GLU A O 1
ATOM 566 N N . ALA A 1 73 ? 6.669 -9.188 5.742 1.00 83.12 73 ALA A N 1
ATOM 567 C CA . ALA A 1 73 ? 6.711 -7.848 6.339 1.00 83.12 73 ALA A CA 1
ATOM 568 C C . ALA A 1 73 ? 5.575 -7.570 7.339 1.00 83.12 73 ALA A C 1
ATOM 570 O O . ALA A 1 73 ? 5.508 -6.466 7.905 1.00 83.12 73 ALA A O 1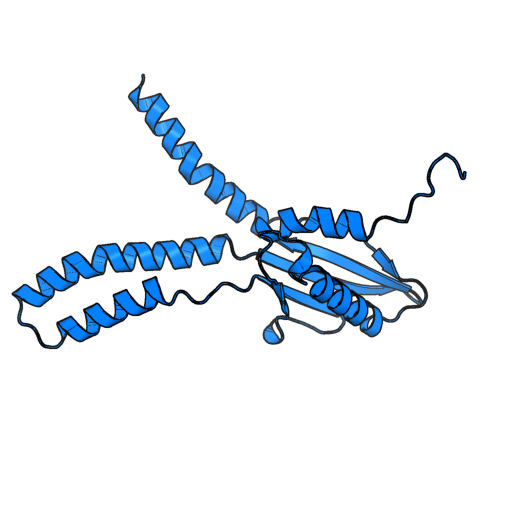
ATOM 571 N N . THR A 1 74 ? 4.682 -8.541 7.525 1.00 87.00 74 THR A N 1
ATOM 572 C CA . THR A 1 74 ? 3.564 -8.492 8.467 1.00 87.00 74 THR A CA 1
ATOM 573 C C . THR A 1 74 ? 4.017 -8.930 9.861 1.00 87.00 74 THR A C 1
ATOM 575 O O . THR A 1 74 ? 4.754 -9.895 10.024 1.00 87.00 74 THR A O 1
ATOM 578 N N . SER A 1 75 ? 3.570 -8.200 10.885 1.00 90.00 75 SER A N 1
ATOM 579 C CA . SER A 1 75 ? 3.736 -8.554 12.299 1.00 90.00 75 SER A CA 1
ATOM 580 C C . SER A 1 75 ? 2.348 -8.740 12.895 1.00 90.00 75 SER A C 1
ATOM 582 O O . SER A 1 75 ? 1.814 -7.848 13.554 1.00 90.00 75 SER A O 1
ATOM 584 N N . TYR A 1 76 ? 1.720 -9.865 12.570 1.00 87.38 76 TYR A N 1
ATOM 585 C CA . TYR A 1 76 ? 0.350 -10.161 12.975 1.00 87.38 76 TYR A CA 1
ATOM 586 C C . TYR A 1 76 ? 0.245 -10.343 14.508 1.00 87.38 76 TYR A C 1
ATOM 588 O O . TYR A 1 76 ? 1.112 -11.004 15.084 1.00 87.38 76 TYR A O 1
ATOM 596 N N . PRO A 1 77 ? -0.795 -9.808 15.187 1.00 86.88 77 PRO A N 1
ATOM 597 C CA . PRO A 1 77 ? -1.918 -9.029 14.644 1.00 86.88 77 PRO A CA 1
ATOM 598 C C . PRO A 1 77 ? -1.682 -7.508 14.614 1.00 86.88 77 PRO A C 1
ATOM 600 O O . PRO A 1 77 ? -2.476 -6.767 14.045 1.00 86.88 77 PRO A O 1
ATOM 603 N N . GLU A 1 78 ? -0.594 -7.021 15.213 1.00 90.56 78 GLU A N 1
ATOM 604 C CA . GLU A 1 78 ? -0.333 -5.588 15.420 1.00 90.56 78 GLU A CA 1
ATOM 605 C C . GLU A 1 78 ? -0.159 -4.798 14.118 1.00 90.56 78 GLU A C 1
ATOM 607 O O . GLU A 1 78 ? -0.415 -3.593 14.066 1.00 90.56 78 GLU A O 1
ATOM 612 N N . LYS A 1 79 ? 0.306 -5.454 13.053 1.00 91.25 79 LYS A N 1
ATOM 613 C CA . LYS A 1 79 ? 0.563 -4.807 11.772 1.00 91.25 79 LYS A CA 1
ATOM 614 C C . LYS A 1 79 ? 0.359 -5.761 10.609 1.00 91.25 79 LYS A C 1
ATOM 616 O O . LYS A 1 79 ? 1.195 -6.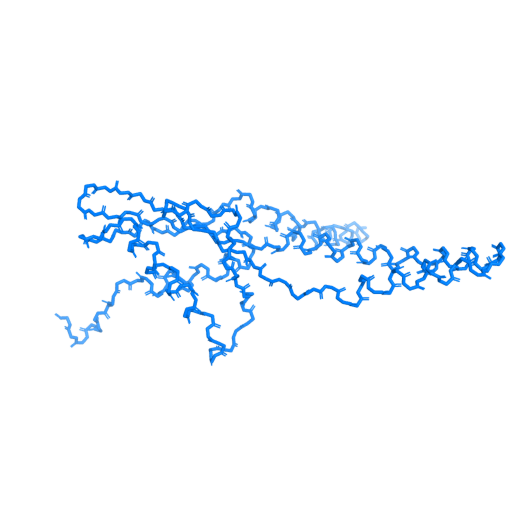629 10.382 1.00 91.25 79 LYS A O 1
ATOM 621 N N . VAL A 1 80 ? -0.662 -5.502 9.805 1.00 90.38 80 VAL A N 1
ATOM 622 C CA . VAL A 1 80 ? -0.945 -6.201 8.548 1.00 90.38 80 VAL A CA 1
ATOM 623 C C . VAL A 1 80 ? -0.438 -5.366 7.375 1.00 90.38 80 VAL A C 1
ATOM 625 O O . VAL A 1 80 ? -0.747 -4.174 7.270 1.00 90.38 80 VAL A O 1
ATOM 628 N N . LEU A 1 81 ? 0.342 -5.973 6.476 1.00 90.44 81 LEU A N 1
ATOM 629 C CA . LEU A 1 81 ? 0.872 -5.297 5.294 1.00 90.44 81 LEU A CA 1
ATOM 630 C C . LEU A 1 81 ? 0.360 -5.950 4.007 1.00 90.44 81 LEU A C 1
ATOM 632 O O . LEU A 1 81 ? 0.516 -7.146 3.785 1.00 90.44 81 LEU A O 1
ATOM 636 N N . LEU A 1 82 ? -0.206 -5.123 3.129 1.00 88.44 82 LEU A N 1
ATOM 637 C CA . LEU A 1 82 ? -0.623 -5.501 1.783 1.00 88.44 82 LEU A CA 1
ATOM 638 C C . LEU A 1 82 ? 0.251 -4.754 0.767 1.00 88.44 82 LEU A C 1
ATOM 640 O O . LEU A 1 82 ? 0.362 -3.523 0.819 1.00 88.44 82 LEU A O 1
ATOM 644 N N . ARG A 1 83 ? 0.876 -5.468 -0.171 1.00 86.56 83 ARG A N 1
ATOM 645 C CA . ARG A 1 83 ? 1.656 -4.868 -1.267 1.00 86.56 83 ARG A CA 1
ATOM 646 C C . ARG A 1 83 ? 0.946 -5.038 -2.584 1.00 86.56 83 ARG A C 1
ATOM 648 O O . ARG A 1 83 ? 0.454 -6.113 -2.890 1.00 86.56 83 ARG A O 1
ATOM 655 N N . GLU A 1 84 ? 1.010 -4.004 -3.406 1.00 81.81 84 GLU A N 1
ATOM 656 C CA . GLU A 1 84 ? 0.600 -4.114 -4.795 1.00 81.81 84 GLU A CA 1
ATOM 657 C C . GLU A 1 84 ? 1.389 -5.237 -5.489 1.00 81.81 84 GLU A C 1
ATOM 659 O O . GLU A 1 84 ? 2.629 -5.216 -5.540 1.00 81.81 84 GLU A O 1
ATOM 664 N N . ALA A 1 85 ? 0.662 -6.234 -5.988 1.00 74.06 85 ALA A N 1
ATOM 665 C CA . ALA A 1 85 ? 1.180 -7.251 -6.872 1.00 74.06 85 ALA A CA 1
ATOM 666 C C . ALA A 1 85 ? 1.357 -6.635 -8.248 1.00 74.06 85 ALA A C 1
ATOM 668 O O . ALA A 1 85 ? 0.453 -6.008 -8.801 1.00 74.06 85 ALA A O 1
ATOM 669 N N . GLN A 1 86 ? 2.538 -6.838 -8.809 1.00 65.88 86 GLN A N 1
ATOM 670 C CA . GLN A 1 86 ? 2.808 -6.449 -10.175 1.00 65.88 86 GLN A CA 1
ATOM 671 C C . GLN A 1 86 ? 2.971 -7.706 -11.015 1.00 65.88 86 GLN A C 1
ATOM 673 O O . GLN A 1 86 ? 3.662 -8.628 -10.570 1.00 65.88 86 GLN A O 1
ATOM 678 N N . PRO A 1 87 ? 2.365 -7.768 -12.213 1.00 57.53 87 PRO A N 1
ATOM 679 C CA . PRO A 1 87 ? 2.642 -8.856 -13.132 1.00 57.53 87 PRO A CA 1
ATOM 680 C C . PRO A 1 87 ? 4.153 -8.892 -13.395 1.00 57.53 87 PRO A C 1
ATOM 682 O O . PRO A 1 87 ? 4.772 -7.869 -13.709 1.00 57.53 87 PRO A O 1
ATOM 685 N N . ALA A 1 88 ? 4.761 -10.064 -13.200 1.00 51.50 88 ALA A N 1
ATOM 686 C CA . ALA A 1 88 ? 6.184 -10.272 -13.441 1.00 51.50 88 ALA A CA 1
ATOM 687 C C . ALA A 1 88 ? 6.547 -9.786 -14.855 1.00 51.50 88 ALA A C 1
ATOM 689 O O . ALA A 1 88 ? 5.780 -9.976 -15.799 1.00 51.50 88 ALA A O 1
ATOM 690 N N . GLY A 1 89 ? 7.682 -9.095 -14.989 1.00 51.00 89 GLY A N 1
ATOM 691 C CA . GLY A 1 89 ? 8.134 -8.426 -16.213 1.00 51.00 89 GLY A CA 1
ATOM 692 C C . GLY A 1 89 ? 8.648 -9.379 -17.279 1.00 51.00 89 GLY A C 1
ATOM 693 O O . GLY A 1 89 ? 9.748 -9.207 -17.790 1.00 51.00 89 GLY A O 1
ATOM 694 N N . THR A 1 90 ? 7.839 -10.374 -17.632 1.00 48.25 90 THR A N 1
ATOM 695 C CA . THR A 1 90 ? 8.183 -11.477 -18.536 1.00 48.25 90 THR A CA 1
ATOM 696 C C . THR A 1 90 ? 8.755 -11.022 -19.879 1.00 48.25 90 THR A C 1
ATOM 698 O O . THR A 1 90 ? 9.570 -11.737 -20.452 1.00 48.25 90 THR A O 1
ATOM 701 N N . ILE A 1 91 ? 8.400 -9.828 -20.363 1.00 50.38 91 ILE A N 1
ATOM 702 C CA . ILE A 1 91 ? 8.869 -9.317 -21.658 1.00 50.38 91 ILE A CA 1
ATOM 703 C C . ILE A 1 91 ? 10.234 -8.616 -21.547 1.00 50.38 91 ILE A C 1
ATOM 705 O O . ILE A 1 91 ? 11.118 -8.858 -22.364 1.00 50.38 91 ILE A O 1
ATOM 709 N N . THR A 1 92 ? 10.440 -7.753 -20.550 1.00 53.41 92 THR A N 1
ATOM 710 C CA . THR A 1 92 ? 11.676 -6.960 -20.406 1.00 53.41 92 THR A CA 1
ATOM 711 C C . THR A 1 92 ? 12.815 -7.757 -19.783 1.00 53.41 92 THR A C 1
ATOM 713 O O . THR A 1 92 ? 13.967 -7.580 -20.178 1.00 53.41 92 THR A O 1
ATOM 716 N N . ASP A 1 93 ? 12.507 -8.661 -18.852 1.00 52.34 93 ASP A N 1
ATOM 717 C CA . ASP A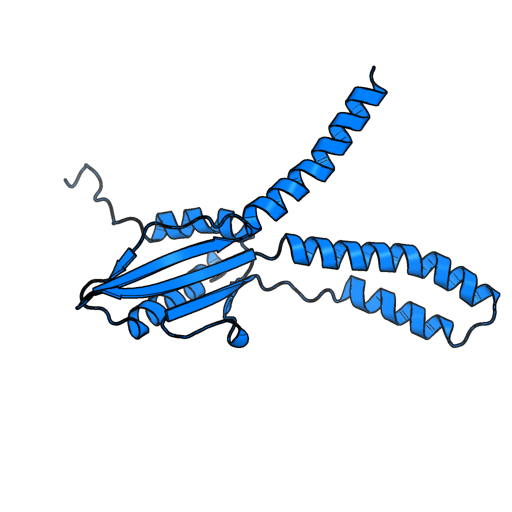 1 93 ? 13.514 -9.520 -18.229 1.00 52.34 93 ASP A CA 1
ATOM 718 C C . ASP A 1 93 ? 13.962 -10.645 -19.182 1.00 52.34 93 ASP A C 1
ATOM 720 O O . ASP A 1 93 ? 15.154 -10.931 -19.262 1.00 52.34 93 ASP A O 1
ATOM 724 N N . GLY A 1 94 ? 13.051 -11.232 -19.971 1.00 56.31 94 GLY A N 1
ATOM 725 C CA . GLY A 1 94 ? 13.376 -12.315 -20.912 1.00 56.31 94 GLY A CA 1
ATOM 726 C C . GLY A 1 94 ? 14.233 -11.875 -22.107 1.00 56.31 94 GLY A C 1
ATOM 727 O O . GLY A 1 94 ? 15.190 -12.557 -22.471 1.00 56.31 94 GLY A O 1
ATOM 728 N N . CYS A 1 95 ? 13.943 -10.706 -22.689 1.00 57.91 95 CYS A N 1
ATOM 729 C CA . CYS A 1 95 ? 14.683 -10.190 -23.848 1.00 57.91 95 CYS A CA 1
ATOM 730 C C . CYS A 1 95 ? 16.114 -9.742 -23.509 1.00 57.91 95 CYS A C 1
ATOM 732 O O . CYS A 1 95 ? 16.986 -9.801 -24.371 1.00 57.91 95 CYS A O 1
ATOM 734 N N . ALA A 1 96 ? 16.372 -9.301 -22.273 1.00 55.75 96 ALA A N 1
ATOM 735 C CA . ALA A 1 96 ? 17.713 -8.906 -21.845 1.00 55.75 96 ALA A CA 1
ATOM 736 C C . ALA A 1 96 ? 18.638 -10.123 -21.665 1.00 55.75 96 ALA A C 1
ATOM 738 O O . ALA A 1 96 ? 19.786 -10.083 -22.102 1.00 55.75 96 ALA A O 1
ATOM 739 N N . TRP A 1 97 ? 18.129 -11.216 -21.082 1.00 57.88 97 TRP A N 1
ATOM 740 C CA . TRP A 1 97 ? 18.892 -12.458 -20.913 1.00 57.88 97 TRP A CA 1
ATOM 741 C C . TRP A 1 97 ? 19.156 -13.175 -22.241 1.00 57.88 97 TRP A C 1
ATOM 743 O O . TRP A 1 97 ? 20.284 -13.592 -22.484 1.00 57.88 97 TRP A O 1
ATOM 753 N N . GLY A 1 98 ? 18.173 -13.221 -23.148 1.00 59.91 98 GLY A N 1
ATOM 754 C CA . GLY A 1 98 ? 18.344 -13.871 -24.455 1.00 59.91 98 GLY A CA 1
ATOM 755 C C . GLY A 1 98 ? 19.428 -13.247 -25.348 1.00 59.91 98 GLY A C 1
ATOM 756 O O . GLY A 1 98 ? 19.968 -13.928 -26.213 1.00 59.91 98 GLY A O 1
ATOM 757 N N . ILE A 1 99 ? 19.780 -11.971 -25.141 1.00 59.66 99 ILE A N 1
ATOM 758 C CA . ILE A 1 99 ? 20.873 -11.317 -25.884 1.00 59.66 99 ILE A CA 1
ATOM 759 C C . ILE A 1 99 ? 22.237 -11.635 -25.269 1.00 59.66 99 ILE A C 1
ATOM 761 O O . ILE A 1 99 ? 23.208 -11.752 -26.008 1.00 59.66 99 ILE A O 1
ATOM 765 N N . VAL A 1 100 ? 22.320 -11.804 -23.946 1.00 60.53 100 VAL A N 1
ATOM 766 C CA . VAL A 1 100 ? 23.563 -12.219 -23.276 1.00 60.53 100 VAL A CA 1
ATOM 767 C C . VAL A 1 100 ? 23.945 -13.641 -23.691 1.00 60.53 100 VAL A C 1
ATOM 769 O O . VAL A 1 100 ? 25.103 -13.870 -24.018 1.00 60.53 100 VAL A O 1
ATOM 772 N N . ASP A 1 101 ? 22.974 -14.551 -23.796 1.00 61.97 101 ASP A N 1
ATOM 773 C CA . ASP A 1 101 ? 23.228 -15.921 -24.265 1.00 61.97 101 ASP A CA 1
ATOM 774 C C . ASP A 1 101 ? 23.634 -15.963 -25.752 1.00 61.97 101 ASP A C 1
ATOM 776 O O . ASP A 1 101 ? 24.510 -16.729 -26.140 1.00 61.97 101 ASP A O 1
ATOM 780 N N . ALA A 1 102 ? 23.070 -15.091 -26.597 1.00 58.62 102 ALA A N 1
ATOM 781 C CA . ALA A 1 102 ? 23.436 -15.001 -28.016 1.00 58.62 102 ALA A CA 1
ATOM 782 C C . ALA A 1 102 ? 24.830 -14.383 -28.269 1.00 58.62 102 ALA A C 1
ATOM 784 O O . ALA A 1 102 ? 25.346 -14.454 -29.387 1.00 58.62 102 ALA A O 1
ATOM 785 N N . LEU A 1 103 ? 25.426 -13.746 -27.256 1.00 60.88 103 LEU A N 1
ATOM 786 C CA . LEU A 1 103 ? 26.754 -13.132 -27.322 1.00 60.88 103 LEU A CA 1
ATOM 787 C C . LEU A 1 103 ? 27.895 -14.126 -27.060 1.00 60.88 103 LEU A C 1
ATOM 789 O O . LEU A 1 103 ? 29.019 -13.840 -27.471 1.00 60.88 103 LEU A O 1
ATOM 793 N N . ASP A 1 104 ? 27.618 -15.268 -26.422 1.00 58.84 104 ASP A N 1
ATOM 794 C CA . ASP A 1 104 ? 28.637 -16.261 -26.037 1.00 58.84 104 ASP A CA 1
ATOM 795 C C . ASP A 1 104 ? 29.170 -17.061 -27.250 1.00 58.84 104 ASP A C 1
ATOM 797 O O . ASP A 1 104 ? 30.325 -17.482 -27.276 1.00 58.84 104 ASP A O 1
ATOM 801 N N . ASP A 1 105 ? 28.375 -17.169 -28.323 1.00 60.91 105 ASP A N 1
ATOM 802 C CA . ASP A 1 105 ? 28.715 -17.921 -29.546 1.00 60.91 105 ASP A CA 1
ATOM 803 C C . ASP A 1 105 ? 29.348 -17.067 -30.672 1.00 60.91 105 ASP A C 1
ATOM 805 O O . ASP A 1 105 ? 29.674 -17.574 -31.751 1.00 60.91 105 ASP A O 1
ATOM 809 N N . GLY A 1 106 ? 29.521 -15.755 -30.471 1.00 58.38 106 GLY A N 1
ATOM 810 C CA . GLY A 1 106 ? 29.844 -14.810 -31.544 1.00 58.38 106 GLY A CA 1
ATOM 811 C C . GLY A 1 106 ? 31.180 -14.066 -31.392 1.00 58.38 106 GLY A C 1
ATOM 812 O O . GLY A 1 106 ? 31.514 -13.553 -30.332 1.00 58.38 106 GLY A O 1
ATOM 813 N N . GLY A 1 107 ? 31.923 -13.890 -32.495 1.00 60.22 107 G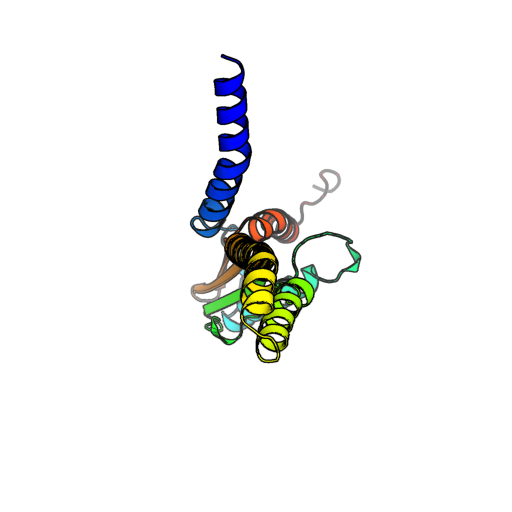LY A N 1
ATOM 814 C CA . GLY A 1 107 ? 33.170 -13.105 -32.536 1.00 60.22 107 GLY A CA 1
ATOM 815 C C . GLY A 1 107 ? 33.039 -11.596 -32.221 1.00 60.22 107 GLY A C 1
ATOM 816 O O . GLY A 1 107 ? 31.970 -11.061 -31.943 1.00 60.22 107 GLY A O 1
ATOM 817 N N . CYS A 1 108 ? 34.146 -10.850 -32.315 1.00 58.62 108 CYS A N 1
ATOM 818 C CA . CYS A 1 108 ? 34.240 -9.447 -31.856 1.00 58.62 108 CYS A CA 1
ATOM 819 C C . CYS A 1 108 ? 33.189 -8.482 -32.474 1.00 58.62 108 CYS A C 1
ATOM 821 O O . CYS A 1 108 ? 32.750 -7.531 -31.829 1.00 58.62 108 CYS A O 1
ATOM 823 N N . GLY A 1 109 ? 32.729 -8.744 -33.706 1.00 59.06 109 GLY A N 1
ATOM 824 C CA . GLY A 1 109 ? 31.672 -7.960 -34.365 1.00 59.06 109 GLY A CA 1
ATOM 825 C C . GLY A 1 109 ? 30.262 -8.203 -33.810 1.00 59.06 109 GLY A C 1
ATOM 826 O O . GLY A 1 109 ? 29.477 -7.262 -33.695 1.00 59.06 109 GLY A O 1
ATOM 827 N N . SER A 1 110 ? 29.946 -9.436 -33.408 1.00 64.88 110 SER A N 1
ATOM 828 C CA . SER A 1 110 ? 28.682 -9.767 -32.733 1.00 64.88 110 SER A CA 1
ATOM 829 C C . SER A 1 110 ? 28.650 -9.251 -31.300 1.00 64.88 110 SER A C 1
ATOM 831 O O . SER A 1 110 ? 27.583 -8.854 -30.850 1.00 64.88 110 SER A O 1
ATOM 833 N N . VAL A 1 111 ? 29.802 -9.130 -30.630 1.00 65.31 111 VAL A N 1
ATOM 834 C CA . VAL A 1 111 ? 29.899 -8.459 -29.322 1.00 65.31 111 VAL A CA 1
ATOM 835 C C . VAL A 1 111 ? 29.504 -6.984 -29.424 1.00 65.31 111 VAL A C 1
ATOM 837 O O . VAL A 1 111 ? 28.694 -6.507 -28.632 1.00 65.31 111 VAL A O 1
ATOM 840 N N . LEU A 1 112 ? 30.005 -6.260 -30.431 1.00 66.75 112 LEU A N 1
ATOM 841 C CA . LEU A 1 112 ? 29.652 -4.851 -30.634 1.00 66.75 112 LEU A CA 1
ATOM 842 C C . LEU A 1 112 ? 28.172 -4.673 -31.023 1.00 66.75 112 LEU A C 1
ATOM 844 O O . LEU A 1 112 ? 27.494 -3.801 -30.482 1.00 66.75 112 LEU A O 1
ATOM 848 N N . ALA A 1 113 ? 27.655 -5.510 -31.929 1.00 66.25 113 ALA A N 1
ATOM 849 C CA . ALA A 1 113 ? 26.249 -5.472 -32.338 1.00 66.25 113 ALA A CA 1
ATOM 850 C C . ALA A 1 113 ? 25.300 -5.857 -31.189 1.00 66.25 113 ALA A C 1
ATOM 852 O O . ALA A 1 113 ? 24.285 -5.193 -30.975 1.00 66.25 113 ALA A O 1
ATOM 853 N N . GLY A 1 114 ? 25.655 -6.880 -30.408 1.00 67.69 114 GLY A N 1
ATOM 854 C CA . GLY A 1 114 ? 24.901 -7.288 -29.231 1.00 67.69 114 GLY A CA 1
ATOM 855 C C . GLY A 1 114 ? 24.945 -6.237 -28.127 1.00 67.69 114 GLY A C 1
ATOM 856 O O . GLY A 1 114 ? 23.905 -5.965 -27.547 1.00 67.69 114 GLY A O 1
ATOM 857 N N . LEU A 1 115 ? 26.066 -5.540 -27.903 1.00 68.38 115 LEU A N 1
ATOM 858 C CA . LEU A 1 115 ? 26.115 -4.393 -26.985 1.00 68.38 115 LEU A CA 1
ATOM 859 C C . LEU A 1 115 ? 25.209 -3.243 -27.446 1.00 68.38 115 LEU A C 1
ATOM 861 O O . LEU A 1 115 ? 24.476 -2.683 -26.631 1.00 68.38 115 LEU A O 1
ATOM 865 N N . LEU A 1 116 ? 25.207 -2.906 -28.740 1.00 75.19 116 LEU A N 1
ATOM 866 C CA . LEU A 1 116 ? 24.361 -1.835 -29.285 1.00 75.19 116 LEU A CA 1
ATOM 867 C C . LEU A 1 116 ? 22.860 -2.146 -29.186 1.00 75.19 116 LEU A C 1
ATOM 869 O O . LEU A 1 116 ? 22.068 -1.225 -28.997 1.00 75.19 116 LEU A O 1
ATOM 873 N N . LEU A 1 117 ? 22.469 -3.420 -29.275 1.00 73.69 117 LEU A N 1
ATOM 874 C CA . LEU A 1 117 ? 21.076 -3.862 -29.132 1.00 73.69 117 LEU A CA 1
ATOM 875 C C . LEU A 1 117 ? 20.680 -4.121 -27.669 1.00 73.69 117 LEU A C 1
ATOM 877 O O . LEU A 1 117 ? 19.569 -3.782 -27.261 1.00 73.69 117 LEU A O 1
ATOM 881 N N . ALA A 1 118 ? 21.587 -4.665 -26.857 1.00 69.44 118 ALA A N 1
ATOM 882 C CA . ALA A 1 118 ? 21.361 -4.934 -25.440 1.00 69.44 118 ALA A CA 1
ATOM 883 C C . ALA A 1 118 ? 21.257 -3.645 -24.628 1.00 69.44 118 ALA A C 1
ATOM 885 O O . ALA A 1 118 ? 20.429 -3.567 -23.730 1.00 69.44 118 ALA A O 1
ATOM 886 N N . THR A 1 119 ? 22.056 -2.619 -24.939 1.00 73.31 119 THR A N 1
ATOM 887 C CA . THR A 1 119 ? 22.077 -1.360 -24.175 1.00 73.31 119 THR A CA 1
ATOM 888 C C . THR A 1 119 ? 20.704 -0.673 -24.092 1.00 73.31 119 THR A C 1
ATOM 890 O O . THR A 1 119 ? 20.271 -0.386 -22.975 1.00 73.31 119 THR A O 1
ATOM 893 N N . PRO A 1 120 ? 19.964 -0.424 -25.196 1.00 74.25 120 PRO A N 1
ATOM 894 C CA . PRO A 1 120 ? 18.633 0.174 -25.104 1.00 74.25 120 PRO A CA 1
ATOM 895 C C . PRO A 1 120 ? 17.624 -0.751 -24.414 1.00 74.25 120 PRO A C 1
ATOM 897 O O . PRO A 1 120 ? 16.792 -0.268 -23.652 1.00 74.25 120 PRO A O 1
ATOM 900 N N . LEU A 1 121 ? 17.709 -2.071 -24.609 1.00 74.31 121 LEU A N 1
ATOM 901 C CA . LEU A 1 121 ? 16.814 -3.026 -23.945 1.00 74.31 121 LEU A CA 1
ATOM 902 C C . LEU A 1 121 ? 17.071 -3.111 -22.439 1.00 74.31 121 LEU A C 1
ATOM 904 O O . LEU A 1 121 ? 16.128 -3.141 -21.651 1.00 74.31 121 LEU A O 1
ATOM 908 N N . PHE A 1 122 ? 18.336 -3.065 -22.030 1.00 72.69 122 PHE A N 1
ATOM 909 C CA . PHE A 1 122 ? 18.735 -2.984 -20.635 1.00 72.69 122 PHE A CA 1
ATOM 910 C C . PHE A 1 122 ? 18.303 -1.653 -20.020 1.00 72.69 122 PHE A C 1
ATOM 912 O O . PHE A 1 122 ? 17.778 -1.642 -18.912 1.00 72.69 122 PHE A O 1
ATOM 919 N N . ALA A 1 123 ? 18.444 -0.539 -20.746 1.00 73.56 123 ALA A N 1
ATOM 920 C CA . ALA A 1 123 ? 17.950 0.760 -20.298 1.00 73.56 123 ALA A CA 1
ATOM 921 C C . ALA A 1 123 ? 16.425 0.750 -20.104 1.00 73.56 123 ALA A C 1
ATOM 923 O O . ALA A 1 123 ? 15.943 1.236 -19.084 1.00 73.56 123 ALA A O 1
ATOM 924 N N . VAL A 1 124 ? 15.668 0.146 -21.027 1.00 75.12 124 VAL A N 1
ATOM 925 C CA . VAL A 1 124 ? 14.211 -0.021 -20.899 1.00 75.12 124 VAL A CA 1
ATOM 926 C C . VAL A 1 124 ? 13.857 -0.947 -19.734 1.00 75.12 124 VAL A C 1
ATOM 928 O O . VAL A 1 124 ? 12.963 -0.611 -18.967 1.00 75.12 124 VAL A O 1
ATOM 931 N N . SER A 1 125 ? 14.566 -2.063 -19.547 1.00 70.88 125 SER A N 1
ATOM 932 C CA . SER A 1 125 ? 14.360 -2.977 -18.411 1.00 70.88 125 SER A CA 1
ATOM 933 C C . SER A 1 125 ? 14.664 -2.301 -17.070 1.00 70.88 125 SER A C 1
ATOM 935 O O . SER A 1 125 ? 13.871 -2.380 -16.132 1.00 70.88 125 SER A O 1
ATOM 937 N N . LEU A 1 126 ? 15.770 -1.558 -16.980 1.00 74.06 126 LEU A N 1
ATOM 938 C CA . LEU A 1 126 ? 16.123 -0.785 -15.792 1.00 74.06 126 LEU A CA 1
ATOM 939 C C . LEU A 1 126 ? 15.072 0.292 -15.512 1.00 74.06 126 LEU A C 1
ATOM 941 O O . LEU A 1 126 ? 14.664 0.459 -14.366 1.00 74.06 126 LEU A O 1
ATOM 945 N N . MET A 1 127 ? 14.609 0.985 -16.554 1.00 74.44 127 MET A N 1
ATOM 946 C CA . MET A 1 127 ? 13.561 1.997 -16.455 1.00 74.44 127 MET A CA 1
ATOM 947 C C . MET A 1 127 ? 12.227 1.377 -16.015 1.00 74.44 127 MET A C 1
ATOM 949 O O . MET A 1 127 ? 11.572 1.920 -15.134 1.00 74.44 127 MET A O 1
ATOM 953 N N . ASP A 1 128 ? 11.850 0.216 -16.553 1.00 73.00 128 ASP A N 1
ATOM 954 C CA . ASP A 1 128 ? 10.670 -0.552 -16.142 1.00 73.00 128 ASP A CA 1
ATOM 955 C C . ASP A 1 128 ? 10.770 -0.959 -14.665 1.00 73.00 128 ASP A C 1
ATOM 957 O O . ASP A 1 128 ? 9.900 -0.612 -13.871 1.00 73.00 128 ASP A O 1
ATOM 961 N N . ARG A 1 129 ? 11.878 -1.579 -14.239 1.00 72.25 129 ARG A N 1
ATOM 962 C CA . ARG A 1 129 ? 12.121 -1.922 -12.823 1.00 72.25 129 ARG A CA 1
ATOM 963 C C . ARG A 1 129 ? 12.093 -0.697 -11.911 1.00 72.25 129 ARG A C 1
ATOM 965 O O . ARG A 1 129 ? 11.562 -0.768 -10.803 1.00 72.25 129 ARG A O 1
ATOM 972 N N . TRP A 1 130 ? 12.644 0.422 -12.369 1.00 71.88 130 TRP A N 1
ATOM 973 C CA . TRP A 1 130 ? 12.652 1.683 -11.638 1.00 71.88 130 TRP A CA 1
ATOM 974 C C . TRP A 1 130 ? 11.241 2.259 -11.485 1.00 71.88 130 TRP A C 1
ATOM 976 O O . TRP A 1 130 ? 10.824 2.567 -10.368 1.00 71.88 130 TRP A O 1
ATOM 986 N N . TRP A 1 131 ? 10.458 2.326 -12.566 1.00 70.06 131 TRP A N 1
ATOM 987 C CA . TRP A 1 131 ? 9.056 2.749 -12.516 1.00 70.06 131 TRP A CA 1
ATOM 988 C C . TRP A 1 131 ? 8.219 1.832 -11.643 1.00 70.06 131 TRP A C 1
ATOM 990 O O . TRP A 1 131 ? 7.464 2.313 -10.802 1.00 70.06 131 TRP A O 1
ATOM 1000 N N . ARG A 1 132 ? 8.403 0.519 -11.766 1.00 71.62 132 ARG A N 1
ATOM 1001 C CA . ARG A 1 132 ? 7.770 -0.467 -10.893 1.00 71.62 132 ARG A CA 1
ATOM 1002 C C . ARG A 1 132 ? 8.104 -0.212 -9.438 1.00 71.62 132 ARG A C 1
ATOM 1004 O O . ARG A 1 132 ? 7.196 -0.162 -8.617 1.00 71.62 132 ARG A O 1
ATOM 1011 N N . PHE A 1 133 ? 9.377 0.016 -9.119 1.00 70.00 133 PHE A N 1
ATOM 1012 C CA . PHE A 1 133 ? 9.794 0.342 -7.763 1.00 70.00 133 PHE A CA 1
ATOM 1013 C C . PHE A 1 133 ? 9.124 1.617 -7.248 1.00 70.00 133 PHE A C 1
ATOM 1015 O O . PHE A 1 133 ? 8.625 1.594 -6.125 1.00 70.00 133 PHE A O 1
ATOM 1022 N N . LEU A 1 134 ? 9.077 2.692 -8.041 1.00 67.75 134 LEU A N 1
ATOM 1023 C CA . LEU A 1 134 ? 8.453 3.963 -7.652 1.00 67.75 134 LEU A CA 1
ATOM 1024 C C . LEU A 1 134 ? 6.941 3.851 -7.470 1.00 67.75 134 LEU A C 1
ATOM 1026 O O . LEU A 1 134 ? 6.401 4.370 -6.495 1.00 67.75 134 LEU A O 1
ATOM 1030 N N . LEU A 1 135 ? 6.272 3.180 -8.406 1.00 70.12 135 LEU A N 1
ATOM 1031 C CA . LEU A 1 135 ? 4.818 3.059 -8.445 1.00 70.12 135 LEU A CA 1
ATOM 1032 C C . LEU A 1 135 ? 4.296 2.005 -7.472 1.00 70.12 135 LEU A C 1
ATOM 1034 O O . LEU A 1 135 ? 3.117 2.053 -7.126 1.00 70.12 135 LEU A O 1
ATOM 1038 N N . ARG A 1 136 ? 5.166 1.101 -6.990 1.00 79.12 136 ARG A N 1
ATOM 1039 C CA . ARG A 1 136 ? 4.790 0.050 -6.043 1.00 79.12 136 ARG A CA 1
ATOM 1040 C C . ARG A 1 136 ? 4.166 0.666 -4.803 1.00 79.12 136 ARG A C 1
ATOM 1042 O O . ARG A 1 136 ? 4.846 1.278 -3.970 1.00 79.12 136 ARG A O 1
ATOM 1049 N N . SER A 1 137 ? 2.866 0.461 -4.696 1.00 85.56 137 SER A N 1
ATOM 1050 C CA . SER A 1 137 ? 2.063 0.959 -3.599 1.00 85.56 137 SER A CA 1
ATOM 1051 C C . SER A 1 137 ? 1.929 -0.105 -2.507 1.00 85.56 137 SER A C 1
ATOM 1053 O O . SER A 1 137 ? 2.107 -1.305 -2.738 1.00 85.56 137 SER A O 1
ATOM 1055 N N . LYS A 1 138 ? 1.642 0.330 -1.281 1.00 88.62 138 LYS A N 1
ATOM 1056 C CA . LYS A 1 138 ? 1.371 -0.561 -0.146 1.00 88.62 138 LYS A CA 1
ATOM 1057 C C . LYS A 1 138 ? 0.290 0.020 0.757 1.00 88.62 138 LYS A C 1
ATOM 1059 O O . LYS A 1 138 ? 0.180 1.241 0.898 1.00 88.62 138 LYS A O 1
ATOM 1064 N N . VAL A 1 139 ? -0.458 -0.865 1.396 1.00 89.50 139 VAL A N 1
ATOM 1065 C CA . VAL A 1 139 ? -1.428 -0.544 2.442 1.00 89.50 139 VAL A CA 1
ATOM 1066 C C . VAL A 1 139 ? -0.942 -1.198 3.727 1.00 89.50 139 VAL A C 1
ATOM 1068 O O . VAL A 1 139 ? -0.558 -2.364 3.730 1.00 89.50 139 VAL A O 1
ATOM 1071 N N . VAL A 1 140 ? -0.895 -0.429 4.806 1.00 92.00 140 VAL A N 1
ATOM 1072 C CA . VAL A 1 140 ? -0.459 -0.895 6.122 1.00 92.00 140 VAL A CA 1
ATOM 1073 C C . VAL A 1 140 ? -1.598 -0.651 7.092 1.00 92.00 140 VAL A C 1
ATOM 1075 O O . VAL A 1 140 ? -1.997 0.493 7.278 1.00 92.00 140 VAL A O 1
ATOM 1078 N N . ALA A 1 141 ? -2.114 -1.706 7.703 1.00 92.12 141 ALA A N 1
ATOM 1079 C CA . ALA A 1 141 ? -3.032 -1.608 8.823 1.00 92.12 141 ALA A CA 1
ATOM 1080 C C . ALA A 1 141 ? -2.253 -1.834 10.116 1.00 92.12 141 ALA A C 1
ATOM 1082 O O . ALA A 1 141 ? -1.590 -2.854 10.268 1.00 92.12 141 ALA A O 1
ATOM 1083 N N . GLU A 1 142 ? -2.312 -0.870 11.024 1.00 93.94 142 GLU A N 1
ATOM 1084 C CA . GLU A 1 142 ? -1.779 -0.976 12.380 1.00 93.94 142 GLU A CA 1
ATOM 1085 C C . GLU A 1 142 ? -2.949 -1.167 13.342 1.00 93.94 142 GLU A C 1
ATOM 1087 O O . GLU A 1 142 ? -3.890 -0.368 13.341 1.00 93.94 142 GLU A O 1
ATOM 1092 N N . VAL A 1 143 ? -2.887 -2.219 14.151 1.00 92.50 143 VAL A N 1
ATOM 1093 C CA . VAL A 1 143 ? -3.905 -2.560 15.142 1.00 92.50 143 VAL A CA 1
ATOM 1094 C C . VAL A 1 143 ? -3.321 -2.354 16.526 1.00 92.50 143 VAL A C 1
ATOM 1096 O O . VAL A 1 143 ? -2.257 -2.875 16.859 1.00 92.50 143 VAL A O 1
ATOM 1099 N N . LYS A 1 144 ? -4.027 -1.585 17.350 1.00 92.94 144 LYS A N 1
ATOM 1100 C CA . LYS A 1 144 ? -3.651 -1.325 18.734 1.00 92.94 144 LYS A CA 1
ATOM 1101 C C . LYS A 1 144 ? -4.818 -1.660 19.653 1.00 92.94 144 LYS A C 1
ATOM 1103 O O . LYS A 1 144 ? -5.906 -1.116 19.486 1.00 92.94 144 LYS A O 1
ATOM 1108 N N . GLN A 1 145 ? -4.579 -2.510 20.647 1.00 89.75 145 GLN A N 1
ATOM 1109 C CA . GLN A 1 145 ? -5.573 -2.802 21.679 1.00 89.75 145 GLN A CA 1
ATO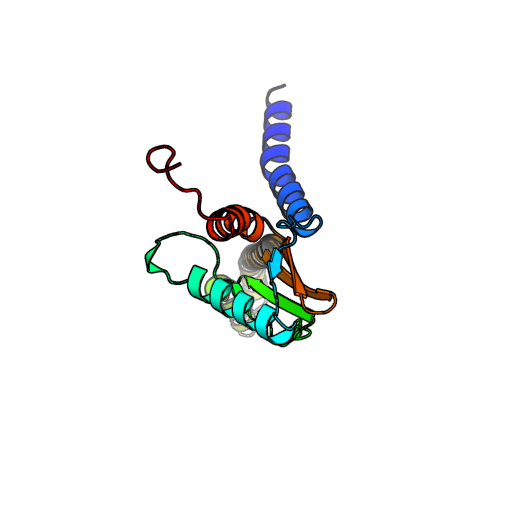M 1110 C C . GLN A 1 145 ? -5.713 -1.601 22.633 1.00 89.75 145 GLN A C 1
ATOM 1112 O O . GLN A 1 145 ? -4.721 -1.120 23.188 1.00 89.75 145 GLN A O 1
ATOM 1117 N N . GLU A 1 146 ? -6.942 -1.139 22.862 1.00 89.12 146 GLU A N 1
ATOM 1118 C CA . GLU A 1 146 ? -7.290 -0.089 23.826 1.00 89.12 146 GLU A CA 1
ATOM 1119 C C . GLU A 1 146 ? -8.370 -0.591 24.797 1.00 89.12 146 GLU A C 1
ATOM 1121 O O . GLU A 1 146 ? -9.552 -0.260 24.697 1.00 89.12 146 GLU A O 1
ATOM 1126 N N . GLY A 1 147 ? -7.955 -1.397 25.778 1.00 87.50 147 GLY A N 1
ATOM 1127 C CA . GLY A 1 147 ? -8.882 -1.996 26.740 1.00 87.50 147 GLY A CA 1
ATOM 1128 C C . GLY A 1 147 ? -9.794 -3.027 26.058 1.00 87.50 147 GLY A C 1
ATOM 1129 O O . GLY A 1 147 ? -9.257 -3.945 25.437 1.00 87.50 147 GLY A O 1
ATOM 1130 N N . PRO A 1 148 ? -11.134 -2.918 26.168 1.00 86.50 148 PRO A N 1
ATOM 1131 C CA . PRO A 1 148 ? -12.065 -3.829 25.491 1.00 86.50 148 PRO A CA 1
ATOM 1132 C C . PRO A 1 148 ? -12.203 -3.556 23.983 1.00 86.50 148 PRO A C 1
ATOM 1134 O O . PRO A 1 148 ? -12.731 -4.399 23.263 1.00 86.50 148 PRO A O 1
ATOM 1137 N N . ASP A 1 149 ? -11.737 -2.398 23.510 1.00 90.44 149 ASP A N 1
ATOM 1138 C CA . ASP A 1 149 ? -11.846 -1.982 22.114 1.00 90.44 149 ASP A CA 1
ATOM 1139 C C . ASP A 1 149 ? -10.507 -2.152 21.382 1.00 90.44 149 ASP A C 1
ATOM 1141 O O . ASP A 1 149 ? -9.431 -2.098 21.987 1.00 90.44 149 ASP A O 1
ATOM 1145 N N . SER A 1 150 ? -10.570 -2.279 20.057 1.00 90.56 150 SER A N 1
ATOM 1146 C CA . SER A 1 150 ? -9.400 -2.245 19.174 1.00 90.56 150 SER A CA 1
ATOM 1147 C C . SER A 1 150 ? -9.420 -1.005 18.291 1.00 90.56 150 SER A C 1
ATOM 1149 O O . SER A 1 150 ? -10.454 -0.624 17.741 1.00 90.56 150 SER A O 1
ATOM 1151 N N . LEU A 1 151 ? -8.262 -0.366 18.139 1.00 92.00 151 LEU A N 1
ATOM 1152 C CA . LEU A 1 151 ? -8.064 0.776 17.258 1.00 92.00 151 LEU A CA 1
ATOM 1153 C C . LEU A 1 151 ? -7.289 0.333 16.017 1.00 92.00 151 LEU A C 1
ATOM 1155 O O . LEU A 1 151 ? -6.132 -0.077 16.106 1.00 92.00 151 LEU A O 1
ATOM 1159 N N . LEU A 1 152 ? -7.933 0.441 14.859 1.00 91.88 152 LEU A N 1
ATOM 1160 C CA . LEU A 1 152 ? -7.387 0.094 13.552 1.00 91.88 152 LEU A CA 1
ATOM 1161 C C . LEU A 1 152 ? -7.027 1.378 12.790 1.00 91.88 152 LEU A C 1
ATOM 1163 O O . LEU A 1 152 ? -7.884 2.214 12.496 1.00 91.88 152 LEU A O 1
ATOM 1167 N N . THR A 1 153 ? -5.746 1.533 12.460 1.00 93.00 153 THR A N 1
ATOM 1168 C CA . THR A 1 153 ? -5.212 2.662 11.684 1.00 93.00 153 THR A CA 1
ATOM 1169 C C . THR A 1 153 ? -4.739 2.171 10.326 1.00 93.00 153 THR A C 1
ATOM 1171 O O . THR A 1 153 ? -3.777 1.413 10.239 1.00 93.00 153 THR A O 1
ATOM 1174 N N . ILE A 1 154 ? -5.368 2.635 9.247 1.00 92.50 154 ILE A N 1
ATOM 1175 C CA . ILE A 1 154 ? -5.023 2.211 7.884 1.00 92.50 154 ILE A CA 1
ATOM 1176 C C . ILE A 1 154 ? -4.201 3.311 7.203 1.00 92.50 154 ILE A C 1
ATOM 1178 O O . ILE A 1 154 ? -4.637 4.455 7.092 1.00 92.50 154 ILE A O 1
ATOM 1182 N N . LYS A 1 155 ? -3.004 2.973 6.726 1.00 93.50 155 LYS A N 1
ATOM 1183 C CA . LYS A 1 155 ? -2.054 3.875 6.065 1.00 93.50 155 LYS A CA 1
ATOM 1184 C C . LYS A 1 155 ? -1.821 3.438 4.623 1.00 93.50 155 LYS A C 1
ATOM 1186 O O . LYS A 1 155 ? -1.430 2.305 4.354 1.00 93.50 155 LYS A O 1
ATOM 1191 N N . PHE A 1 156 ? -2.000 4.365 3.693 1.00 90.88 156 PHE A N 1
ATOM 1192 C CA . PHE A 1 156 ? -1.825 4.159 2.258 1.00 90.88 156 PHE A CA 1
ATOM 1193 C C . PHE A 1 156 ? -0.543 4.844 1.786 1.00 90.88 156 PHE A C 1
ATOM 1195 O O . PHE A 1 156 ? -0.379 6.053 1.960 1.00 90.88 156 PHE A O 1
ATOM 1202 N N . HIS A 1 157 ? 0.353 4.088 1.156 1.00 90.00 157 HIS A N 1
ATOM 1203 C CA . HIS A 1 157 ? 1.597 4.599 0.582 1.00 90.00 157 HIS A CA 1
ATOM 1204 C C . HIS A 1 157 ? 1.653 4.322 -0.918 1.00 90.00 157 HIS A C 1
ATOM 1206 O O . HIS A 1 157 ? 1.469 3.183 -1.349 1.00 90.00 157 HIS A O 1
ATOM 1212 N N . GLY A 1 158 ? 2.009 5.340 -1.692 1.00 86.06 158 GLY A N 1
ATOM 1213 C CA . GLY A 1 158 ? 2.088 5.274 -3.145 1.00 86.06 158 GLY A CA 1
ATOM 1214 C C . GLY A 1 158 ? 0.797 5.720 -3.827 1.00 86.06 158 GLY A C 1
ATOM 1215 O O . GLY A 1 158 ? -0.280 5.760 -3.224 1.00 86.06 158 GLY A O 1
ATOM 1216 N N . VAL A 1 159 ? 0.925 6.066 -5.106 1.00 81.56 159 VAL A N 1
ATOM 1217 C CA . VAL A 1 159 ? -0.145 6.675 -5.907 1.00 81.56 159 VAL A CA 1
ATOM 1218 C C . VAL A 1 159 ? -1.370 5.761 -5.996 1.00 81.56 159 VAL A C 1
ATOM 1220 O O . VAL A 1 159 ? -2.490 6.216 -5.767 1.00 81.56 159 VAL A O 1
ATOM 1223 N N . ASN A 1 160 ? -1.174 4.464 -6.244 1.00 79.81 160 ASN A N 1
ATOM 1224 C CA . ASN A 1 160 ? -2.291 3.530 -6.407 1.00 79.81 160 ASN A CA 1
ATOM 1225 C C . ASN A 1 160 ? -3.011 3.284 -5.075 1.00 79.81 160 ASN A C 1
ATOM 1227 O O . ASN A 1 160 ? -4.241 3.272 -5.033 1.00 79.81 160 ASN A O 1
ATOM 1231 N N . ALA A 1 161 ? -2.271 3.202 -3.964 1.00 83.56 161 ALA A N 1
ATOM 1232 C CA . ALA A 1 161 ? -2.878 3.102 -2.636 1.00 83.56 161 ALA A CA 1
ATOM 1233 C C . ALA A 1 161 ? -3.694 4.362 -2.288 1.00 83.56 161 ALA A C 1
ATOM 1235 O O . ALA A 1 161 ? -4.784 4.258 -1.730 1.00 83.56 161 ALA A O 1
ATOM 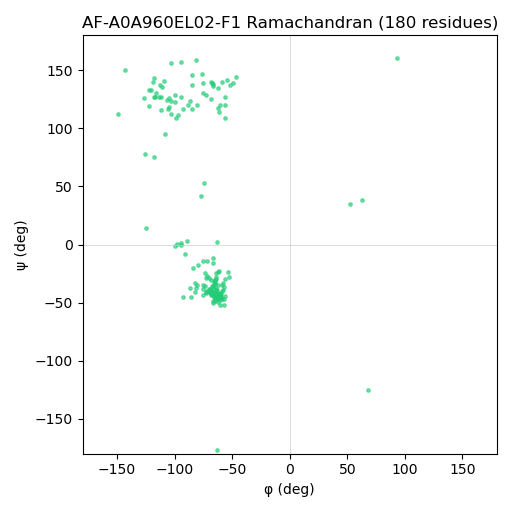1236 N N . TRP A 1 162 ? -3.218 5.556 -2.655 1.00 86.19 162 TRP A N 1
ATOM 1237 C CA . TRP A 1 162 ? -3.957 6.808 -2.445 1.00 86.19 162 TRP A CA 1
ATOM 1238 C C . TRP A 1 162 ? -5.253 6.896 -3.258 1.00 86.19 162 TRP A C 1
ATOM 1240 O O . TRP A 1 162 ? -6.228 7.488 -2.788 1.00 86.19 162 TRP A O 1
ATOM 1250 N N . LEU A 1 163 ? -5.280 6.324 -4.465 1.00 81.50 163 LEU A N 1
ATOM 1251 C CA . LEU A 1 163 ? -6.496 6.246 -5.279 1.00 81.50 163 LEU A CA 1
ATOM 1252 C C . LEU A 1 163 ? -7.540 5.336 -4.621 1.00 81.50 163 LEU A C 1
ATOM 1254 O O . LEU A 1 163 ? -8.714 5.702 -4.533 1.00 81.50 163 LEU A O 1
ATOM 1258 N N . VAL A 1 164 ? -7.105 4.187 -4.099 1.00 81.25 164 VAL A N 1
ATOM 1259 C CA . VAL A 1 164 ? -7.978 3.221 -3.415 1.00 81.25 164 VAL A CA 1
ATOM 1260 C C . VAL A 1 164 ? -8.428 3.728 -2.039 1.00 81.25 164 VAL A C 1
ATOM 1262 O O . VAL A 1 164 ? -9.533 3.412 -1.600 1.00 81.25 164 VAL A O 1
ATOM 1265 N N . SER A 1 165 ? -7.651 4.596 -1.385 1.00 86.75 165 SER A N 1
ATOM 1266 C CA . SER A 1 165 ? -7.967 5.078 -0.035 1.00 86.75 165 SER A CA 1
ATOM 1267 C C . SER A 1 165 ? -9.331 5.772 0.065 1.00 86.75 165 SER A C 1
ATOM 1269 O O . SER A 1 165 ? -9.989 5.674 1.094 1.00 86.75 165 SER A O 1
ATOM 1271 N N . ARG A 1 166 ? -9.785 6.466 -0.994 1.00 83.25 166 ARG A N 1
ATOM 1272 C CA . ARG A 1 166 ? -11.122 7.095 -1.016 1.00 83.25 166 ARG A CA 1
ATOM 1273 C C . ARG A 1 166 ? -12.248 6.065 -0.959 1.00 83.25 166 ARG A C 1
ATOM 1275 O O . ARG A 1 166 ? -13.307 6.369 -0.427 1.00 83.25 166 ARG A O 1
ATOM 1282 N N . ARG A 1 167 ? -12.031 4.866 -1.501 1.00 77.69 167 ARG A N 1
ATOM 1283 C CA . ARG A 1 167 ? -13.022 3.783 -1.475 1.00 77.69 167 ARG A CA 1
ATOM 1284 C C . ARG A 1 167 ? -13.104 3.148 -0.106 1.00 77.69 167 ARG A C 1
ATOM 1286 O O . ARG A 1 167 ? -14.201 2.959 0.391 1.00 77.69 167 ARG A O 1
ATOM 1293 N N . TYR A 1 168 ? -11.951 2.906 0.516 1.00 83.38 168 TYR A N 1
ATOM 1294 C CA . TYR A 1 168 ? -11.901 2.479 1.912 1.00 83.38 168 TYR A CA 1
ATOM 1295 C C . TYR A 1 168 ? -12.638 3.495 2.789 1.00 83.38 168 TYR A C 1
ATOM 1297 O O . TYR A 1 168 ? -13.483 3.120 3.589 1.00 83.38 168 TYR A O 1
ATOM 1305 N N . GLU A 1 169 ? -12.407 4.790 2.564 1.00 85.25 169 GLU A N 1
ATOM 1306 C CA . GLU A 1 169 ? -13.134 5.851 3.261 1.00 85.25 169 GLU A CA 1
ATOM 1307 C C . GLU A 1 169 ? -14.648 5.798 3.025 1.00 85.25 169 GLU A C 1
ATOM 1309 O O . GLU A 1 169 ? -15.409 5.974 3.966 1.00 85.25 169 GLU A O 1
ATOM 1314 N N . GLN A 1 170 ? -15.103 5.549 1.796 1.00 81.44 170 GLN A N 1
ATOM 1315 C CA . GLN A 1 170 ? -16.531 5.432 1.482 1.00 81.44 170 GLN A CA 1
ATOM 1316 C C . GLN A 1 170 ? -17.174 4.182 2.088 1.00 81.44 170 GLN A C 1
ATOM 1318 O O . GLN A 1 170 ? -18.269 4.281 2.630 1.00 81.44 170 GLN A O 1
ATOM 1323 N N . ALA A 1 171 ? -16.504 3.034 2.015 1.00 80.62 171 ALA A N 1
ATOM 1324 C CA . ALA A 1 171 ? -17.005 1.763 2.531 1.00 80.62 171 ALA A CA 1
ATOM 1325 C C . ALA A 1 171 ? -17.080 1.741 4.063 1.00 80.62 171 ALA A C 1
ATOM 1327 O O . ALA A 1 171 ? -17.951 1.094 4.630 1.00 80.62 171 ALA A O 1
ATOM 1328 N N . LEU A 1 172 ? -16.184 2.475 4.726 1.00 83.00 172 LEU A N 1
ATOM 1329 C CA . LEU A 1 172 ? -16.105 2.558 6.183 1.00 83.00 172 LEU A CA 1
ATOM 1330 C C . LEU A 1 172 ? -16.871 3.754 6.762 1.00 83.00 172 LEU A C 1
ATOM 1332 O O . LEU A 1 172 ? -16.854 3.970 7.975 1.00 83.00 172 LEU A O 1
ATOM 1336 N N . ARG A 1 173 ? -17.536 4.560 5.923 1.00 80.06 173 ARG A N 1
ATOM 1337 C CA . ARG A 1 173 ? -18.416 5.621 6.418 1.00 80.06 173 ARG A CA 1
ATOM 1338 C C . ARG A 1 173 ? -19.635 4.999 7.100 1.00 80.06 173 ARG A C 1
ATOM 1340 O O . ARG A 1 173 ? -20.202 4.044 6.571 1.00 80.06 173 ARG A O 1
ATOM 1347 N N . PRO A 1 174 ? -20.080 5.560 8.237 1.00 76.81 174 PRO A N 1
ATOM 1348 C CA . PRO A 1 174 ? -21.303 5.103 8.874 1.00 76.81 174 PRO A CA 1
ATOM 1349 C C . PRO A 1 174 ? -22.480 5.248 7.896 1.00 76.81 174 PRO A C 1
ATOM 1351 O O . PRO A 1 174 ? -22.546 6.251 7.172 1.00 76.81 174 PRO A O 1
ATOM 1354 N N . PRO A 1 175 ? -23.404 4.273 7.855 1.00 71.44 175 PRO A N 1
ATOM 1355 C CA . PRO A 1 175 ? -24.565 4.346 6.981 1.00 71.44 175 PRO A CA 1
ATOM 1356 C C . PRO A 1 175 ? -25.400 5.575 7.352 1.00 71.44 175 PRO A C 1
ATOM 1358 O O . PRO A 1 175 ? -25.872 5.703 8.481 1.00 71.44 175 PRO A O 1
ATOM 1361 N N . MET A 1 176 ? -25.573 6.495 6.404 1.00 71.31 176 MET A N 1
ATOM 1362 C CA . MET A 1 176 ? -26.492 7.619 6.564 1.00 71.31 176 MET A CA 1
ATOM 1363 C C . MET A 1 176 ? -27.885 7.169 6.130 1.00 71.31 176 MET A C 1
ATOM 1365 O O . MET A 1 176 ? -28.069 6.723 4.997 1.00 71.31 176 MET A O 1
ATOM 1369 N N . LEU A 1 177 ? -28.869 7.292 7.020 1.00 70.88 177 LEU A N 1
ATOM 1370 C CA . LEU A 1 177 ? -30.269 7.142 6.634 1.00 70.88 177 LEU A CA 1
ATOM 1371 C C . LEU A 1 177 ? -30.651 8.300 5.696 1.00 70.88 177 LEU A C 1
ATOM 1373 O O . LEU A 1 177 ? -30.275 9.442 5.989 1.00 70.88 177 LEU A O 1
ATOM 1377 N N . PRO A 1 178 ? -31.384 8.042 4.593 1.00 77.25 178 PRO A N 1
ATOM 1378 C CA . PRO A 1 178 ? -31.910 9.107 3.746 1.00 77.25 178 PRO A CA 1
ATOM 1379 C C . PRO A 1 178 ? -32.735 10.076 4.595 1.00 77.25 178 PRO A C 1
ATOM 1381 O O . PRO A 1 178 ? -33.484 9.628 5.458 1.00 77.25 178 PRO A O 1
ATOM 1384 N N . GLU A 1 179 ? -32.643 11.380 4.325 1.00 72.81 179 GLU A N 1
ATOM 1385 C CA . GLU A 1 179 ? -33.364 12.426 5.078 1.00 72.81 179 GLU A CA 1
ATOM 1386 C C . GLU A 1 179 ? -34.881 12.179 5.159 1.00 72.81 179 GLU A C 1
ATOM 1388 O O . GLU A 1 179 ? -35.530 12.619 6.096 1.00 72.81 179 GLU A O 1
ATOM 1393 N N . ALA A 1 180 ? -35.448 11.414 4.220 1.00 66.12 180 ALA A N 1
ATOM 1394 C CA . ALA A 1 180 ? -36.851 10.997 4.234 1.00 66.12 180 ALA A CA 1
ATOM 1395 C C . ALA A 1 180 ? -37.231 10.034 5.384 1.00 66.12 180 ALA A C 1
ATOM 1397 O O . ALA A 1 180 ? -38.417 9.776 5.582 1.00 66.12 180 A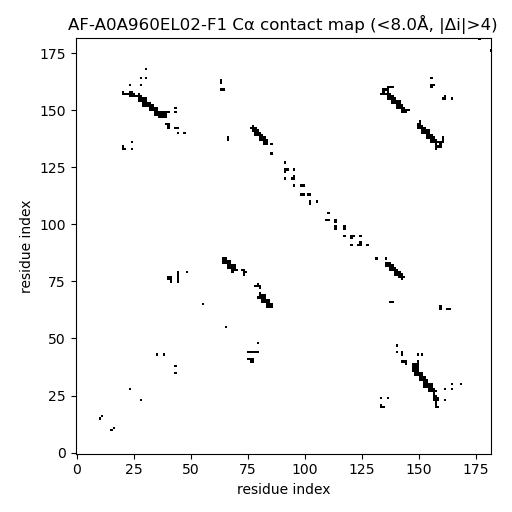LA A O 1
ATOM 1398 N N . TYR A 1 181 ? -36.250 9.483 6.105 1.00 55.59 181 TYR A N 1
ATOM 1399 C CA . TYR A 1 181 ? -36.424 8.537 7.214 1.00 55.59 181 TYR A CA 1
ATOM 1400 C C . TYR A 1 181 ? -35.734 8.999 8.516 1.00 55.59 181 TYR A C 1
ATOM 1402 O O . TYR A 1 181 ? -35.556 8.180 9.420 1.00 55.59 181 TYR A O 1
ATOM 1410 N N . GLN A 1 182 ? -35.321 10.272 8.600 1.00 51.53 182 GLN A N 1
ATOM 1411 C CA . GLN A 1 182 ? -34.839 10.924 9.829 1.00 51.53 182 GLN A CA 1
ATOM 1412 C C . GLN A 1 182 ? -35.976 11.698 10.500 1.00 51.53 182 GLN A C 1
ATOM 1414 O O . GLN A 1 182 ? -36.018 11.686 11.750 1.00 51.53 182 GLN A O 1
#

Secondary structure (DSSP, 8-state):
-HHHHHHHHHHHHHHHHHHHHHHHHHSPEEPPPEEETT--HHHHHHHHHHHHHHTT-GGG---PPPEEE-TTT-BTTTEEEEEE-----HHHHHHHHHHHHHHTT--HHHHHHHHHHHHHHHHHHHHHHHHHHHH--EEEEEEEEETTEEEEEEEEESHHHHHHHHHHHHHTSPPPPPGGG-

Nearest PDB structures (foldseek):
  4fpw-assembly3_A  TM=4.831E-01  e=5.225E-02  Micromonospora echinospora
  3pu2-assembly8_H  TM=5.598E-01  e=1.040E+00  Cereibacter sphaeroides 2.4.1
  8bpb-assembly1_A  TM=4.307E-01  e=1.105E+00  Homo sapiens
  3pu2-assembly7_G  TM=2.611E-01  e=1.411E+00  Cereibacter sphaeroides 2.4.1
  4qvr-assembly1_A  TM=2.475E-01  e=3.315E+00  Francisella tularensis subsp. tularensis SCHU S4

Solvent-accessible surface area (backbone atoms only — not comparable to full-atom values): 10012 Å² total; per-residue (Å²): 111,67,68,58,52,52,50,51,49,54,45,48,68,57,49,47,58,49,53,49,30,54,46,31,48,74,49,62,51,70,49,76,73,42,75,40,77,81,30,54,36,55,59,53,40,50,52,50,50,52,52,56,57,62,72,63,59,70,90,75,74,65,98,67,72,53,61,40,80,36,78,87,79,32,50,80,43,46,26,48,32,28,34,47,57,68,84,75,60,67,67,49,58,49,58,48,52,57,45,58,63,62,37,76,83,41,61,78,67,45,43,54,53,42,48,66,57,43,51,60,46,44,49,50,32,51,49,49,54,48,49,49,60,50,52,54,17,32,40,38,37,38,35,43,71,59,84,65,26,18,38,39,36,41,33,20,19,6,58,59,27,54,63,50,45,59,51,55,52,58,72,70,47,80,87,76,75,58,79,93,77,111